Protein AF-A0AAD9KW08-F1 (afdb_monomer_lite)

InterPro domains:
  IPR000104 Antifreeze protein, type I [PR00308] (69-83)
  IPR000104 Antifreeze protein, type I [PR00308] (83-94)
  IPR000104 Antifreeze protein, type I [PR00308] (102-111)
  IPR006202 Neurotransmitter-gated ion-channel ligand-binding domain [PF02931] (1-69)
  IPR036734 Neurotransmitter-gated ion-channel ligand-binding domain superfamily [G3DSA:2.70.170.10] (1-74)
  IPR036734 Neurotransmitter-gated ion-channel ligand-binding domain superfamily [SSF63712] (1-69)

pLDDT: mean 81.14, std 12.91, range [50.47, 97.12]

Radius of gyration: 68.97 Å; chains: 1; bounding box: 105×51×196 Å

Foldseek 3Di:
DKDADPVLADDDDPDDFKDKDDQVCVVVDDDDDDDDPQFPDWDFDDDPGGQWIWIAGNRRMIDIDHDIDTDGPVVVVVVVVVVVVVVVVVVVVVVVVVVVVVVVVVVVVVVVVVVVVVVVVVVVVVVVVVVVVVVVVVVVVVVVVVVVVVVVVVVVVVVVVVVVVVVVVVVVVVVVVVVVVVVVVVVD

Organism: Ridgeia piscesae (NCBI:txid27915)

Structure (mmCIF, N/CA/C/O backbone):
data_AF-A0AAD9KW08-F1
#
_entry.id   AF-A0AAD9KW08-F1
#
loop_
_atom_site.group_PDB
_atom_site.id
_atom_site.type_symbol
_atom_site.label_atom_id
_atom_site.label_alt_id
_atom_site.label_comp_id
_atom_site.label_asym_id
_atom_site.label_entity_id
_atom_site.label_seq_id
_atom_site.pdbx_PDB_ins_code
_atom_site.Cartn_x
_atom_site.Cartn_y
_atom_site.Cartn_z
_atom_site.occupancy
_atom_site.B_iso_or_equiv
_atom_site.auth_seq_id
_atom_site.auth_comp_id
_atom_site.auth_asym_id
_atom_site.auth_atom_id
_atom_site.pdbx_PDB_model_num
ATOM 1 N N . MET A 1 1 ? -31.985 -19.262 77.620 1.00 80.12 1 MET A N 1
ATOM 2 C CA . MET A 1 1 ? -33.305 -19.918 77.462 1.00 80.12 1 MET A CA 1
ATOM 3 C C . MET A 1 1 ? -34.026 -19.953 78.794 1.00 80.12 1 MET A C 1
ATOM 5 O O . MET A 1 1 ? -33.364 -19.953 79.828 1.00 80.12 1 MET A O 1
ATOM 9 N N . LYS A 1 2 ? -35.360 -19.989 78.771 1.00 85.06 2 LYS A N 1
ATOM 10 C CA . LYS A 1 2 ? -36.203 -20.062 79.966 1.00 85.06 2 LYS A CA 1
ATOM 11 C C . LYS A 1 2 ? -37.335 -21.056 79.714 1.00 85.06 2 LYS A C 1
ATOM 13 O O . LYS A 1 2 ? -37.995 -20.937 78.688 1.00 85.06 2 LYS A O 1
ATOM 18 N N . TRP A 1 3 ? -37.552 -22.004 80.619 1.00 86.19 3 TRP A N 1
ATOM 19 C CA . TRP A 1 3 ? -38.703 -22.916 80.581 1.00 86.19 3 TRP A CA 1
ATOM 20 C C . TRP A 1 3 ? -39.300 -23.079 81.979 1.00 86.19 3 TRP A C 1
ATOM 22 O O . TRP A 1 3 ? -38.746 -22.574 82.955 1.00 86.19 3 TRP A O 1
ATOM 32 N N . ILE A 1 4 ? -40.454 -23.735 82.074 1.00 84.81 4 ILE A N 1
ATOM 33 C CA . ILE A 1 4 ? -41.130 -24.025 83.342 1.00 84.81 4 ILE A CA 1
ATOM 34 C C . ILE A 1 4 ? -41.131 -25.545 83.517 1.00 84.81 4 ILE A C 1
ATOM 36 O O . ILE A 1 4 ? -41.668 -26.248 82.665 1.00 84.81 4 ILE A O 1
ATOM 40 N N . ASP A 1 5 ? -40.522 -26.048 84.592 1.00 85.44 5 ASP A N 1
ATOM 41 C CA . ASP A 1 5 ? -40.601 -27.456 84.998 1.00 85.44 5 ASP A CA 1
ATOM 42 C C . ASP A 1 5 ? -41.320 -27.555 86.357 1.00 85.44 5 ASP A C 1
ATOM 44 O O . ASP A 1 5 ? -40.749 -27.178 87.388 1.00 85.44 5 ASP A O 1
ATOM 48 N N . PRO A 1 6 ? -42.564 -28.072 86.391 1.00 82.38 6 PRO A N 1
ATOM 49 C CA . PRO A 1 6 ? -43.323 -28.239 87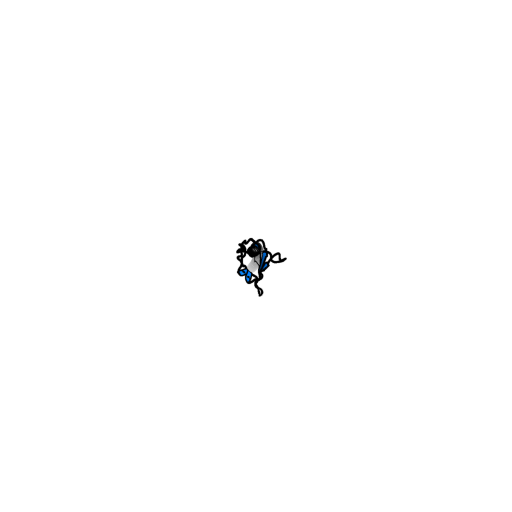.629 1.00 82.38 6 PRO A CA 1
ATOM 50 C C . PRO A 1 6 ? -42.653 -29.152 88.665 1.00 82.38 6 PRO A C 1
ATOM 52 O O . PRO A 1 6 ? -42.952 -29.043 89.848 1.00 82.38 6 PRO A O 1
ATOM 55 N N . ARG A 1 7 ? -41.737 -30.045 88.264 1.00 85.25 7 ARG A N 1
ATOM 56 C CA . ARG A 1 7 ? -41.053 -30.978 89.183 1.00 85.25 7 ARG A CA 1
ATOM 57 C C . ARG A 1 7 ? -39.955 -30.304 90.002 1.00 85.25 7 ARG A C 1
ATOM 59 O O . ARG A 1 7 ? -39.513 -30.856 91.003 1.00 85.25 7 ARG A O 1
ATOM 66 N N . LEU A 1 8 ? -39.510 -29.124 89.574 1.00 81.75 8 LEU A N 1
ATOM 67 C CA . LEU A 1 8 ? -38.438 -28.355 90.208 1.00 81.75 8 LEU A CA 1
ATOM 68 C C . LEU A 1 8 ? -38.978 -27.218 91.088 1.00 81.75 8 LEU A C 1
ATOM 70 O O . LEU A 1 8 ? -38.221 -26.341 91.502 1.00 81.75 8 LEU A O 1
ATOM 74 N N . THR A 1 9 ? -40.280 -27.213 91.387 1.00 82.69 9 THR A N 1
ATOM 75 C CA . THR A 1 9 ? -40.863 -26.281 92.356 1.00 82.69 9 THR A CA 1
ATOM 76 C C . THR A 1 9 ? -40.385 -26.624 93.761 1.00 82.69 9 THR A C 1
ATOM 78 O O . THR A 1 9 ? -40.504 -27.766 94.202 1.00 82.69 9 THR A O 1
ATOM 81 N N . PHE A 1 10 ? -39.897 -25.629 94.491 1.00 81.25 10 PHE A N 1
ATOM 82 C CA . PHE A 1 10 ? -39.466 -25.793 95.875 1.00 81.25 10 PHE A CA 1
ATOM 83 C C . PHE A 1 10 ? -40.073 -24.697 96.750 1.00 81.25 10 PHE A C 1
ATOM 85 O O . PHE A 1 10 ? -40.309 -23.569 96.309 1.00 81.25 10 PHE A O 1
ATOM 92 N N . ARG A 1 11 ? -40.337 -25.025 98.019 1.00 78.31 11 ARG A N 1
ATOM 93 C CA . ARG A 1 11 ? -40.807 -24.043 99.000 1.00 78.31 11 ARG A CA 1
ATOM 94 C C . ARG A 1 11 ? -39.657 -23.093 99.326 1.00 78.31 11 ARG A C 1
ATOM 96 O O . ARG A 1 11 ? -38.553 -23.550 99.606 1.00 78.31 11 ARG A O 1
ATOM 103 N N . ARG A 1 12 ? -39.912 -21.781 99.309 1.00 73.88 12 ARG A N 1
ATOM 104 C CA . ARG A 1 12 ? -38.903 -20.782 99.690 1.00 73.88 12 ARG A CA 1
ATOM 105 C C . ARG A 1 12 ? -38.417 -21.052 101.113 1.00 73.88 12 ARG A C 1
ATOM 107 O O . ARG A 1 12 ? -39.223 -21.089 102.041 1.00 73.88 12 ARG A O 1
ATOM 114 N N . VAL A 1 13 ? -37.108 -21.219 101.261 1.00 65.62 13 VAL A N 1
ATOM 115 C CA . VAL A 1 13 ? -36.421 -21.289 102.551 1.00 65.62 13 VAL A CA 1
ATOM 116 C C . VAL A 1 13 ? -35.560 -20.028 102.645 1.00 65.62 13 VAL A C 1
ATOM 118 O O . VAL A 1 13 ? -34.530 -19.936 101.986 1.00 65.62 13 VAL A O 1
ATOM 121 N N . GLY A 1 14 ? -36.018 -19.028 103.404 1.00 68.88 14 GLY A N 1
ATOM 122 C CA . GLY A 1 14 ? -35.325 -17.742 103.579 1.00 68.88 14 GLY A CA 1
ATOM 123 C C . GLY A 1 14 ? -35.648 -16.666 102.526 1.00 68.88 14 GLY A C 1
ATOM 124 O O . GLY A 1 14 ? -36.707 -16.696 101.900 1.00 68.88 14 GLY A O 1
ATOM 125 N N . SER A 1 15 ? -34.734 -15.697 102.361 1.00 67.25 15 SER A N 1
ATOM 126 C CA . SER A 1 15 ? -34.862 -14.512 101.481 1.00 67.25 15 SER A CA 1
ATOM 127 C C . SER A 1 15 ? -34.260 -14.708 100.075 1.00 67.25 15 SER A C 1
ATOM 129 O O . SER A 1 15 ? -33.901 -13.740 99.406 1.00 67.25 15 SER A O 1
ATOM 131 N N . THR A 1 16 ? -34.080 -15.950 99.630 1.00 67.44 16 THR A N 1
ATOM 132 C CA . THR A 1 16 ? -33.446 -16.270 98.343 1.00 67.44 16 THR A CA 1
ATOM 133 C C . THR A 1 16 ? -34.495 -16.459 97.252 1.00 67.44 16 THR A C 1
ATOM 135 O O . THR A 1 16 ? -35.332 -17.360 97.315 1.00 67.44 16 THR A O 1
ATOM 138 N N . ASP A 1 17 ? -34.424 -15.629 96.212 1.00 77.25 17 ASP A N 1
ATOM 139 C CA . ASP A 1 17 ? -35.392 -15.645 95.107 1.00 77.25 17 ASP A CA 1
ATOM 140 C C . ASP A 1 17 ? -35.150 -16.753 94.074 1.00 77.25 17 ASP A C 1
ATOM 142 O O . ASP A 1 17 ? -36.017 -17.020 93.244 1.00 77.25 17 ASP A O 1
ATOM 146 N N . HIS A 1 18 ? -33.977 -17.389 94.092 1.00 81.06 18 HIS A N 1
ATOM 147 C CA . HIS A 1 18 ? -33.601 -18.453 93.163 1.00 81.06 18 HIS A CA 1
ATOM 148 C C . HIS A 1 18 ? -32.450 -19.302 93.712 1.00 81.06 18 HIS A C 1
ATOM 150 O O . HIS A 1 18 ? -31.650 -18.842 94.527 1.00 81.06 18 HIS A O 1
ATOM 156 N N . VAL A 1 19 ? -32.338 -20.531 93.213 1.00 82.62 19 VAL A N 1
ATOM 157 C CA . VAL A 1 19 ? -31.226 -21.451 93.478 1.00 82.62 19 VAL A CA 1
ATOM 158 C C . VAL A 1 19 ? -30.376 -21.552 92.215 1.00 82.62 19 VAL A C 1
ATOM 160 O O . VAL A 1 19 ? -30.897 -21.849 91.140 1.00 82.62 19 VAL A O 1
ATOM 163 N N . SER A 1 20 ? -29.074 -21.278 92.327 1.00 81.69 20 SER A N 1
ATOM 164 C CA . SER A 1 20 ? -28.117 -21.453 91.225 1.00 81.69 20 SER A CA 1
ATOM 165 C C . SER A 1 20 ? -27.427 -22.810 91.361 1.00 81.69 20 SER A C 1
ATOM 167 O O . SER A 1 20 ? -26.888 -23.104 92.426 1.00 81.69 20 SER A O 1
ATOM 169 N N . LEU A 1 21 ? -27.436 -23.631 90.307 1.00 79.50 21 LEU A N 1
ATOM 170 C CA . LEU A 1 21 ? -26.759 -24.934 90.308 1.00 79.50 21 LEU A CA 1
ATOM 171 C C . LEU A 1 21 ? -25.335 -24.828 89.769 1.00 79.50 21 LEU A C 1
ATOM 173 O O . LEU A 1 21 ? -25.057 -24.062 88.846 1.00 79.50 21 LEU A O 1
ATOM 177 N N . SER A 1 22 ? -24.443 -25.635 90.344 1.00 78.88 22 SER A N 1
ATOM 178 C CA . SER A 1 22 ? -23.077 -25.810 89.850 1.00 78.88 22 SER A CA 1
ATOM 179 C C . SER A 1 22 ? -23.056 -26.719 88.622 1.00 78.88 22 SER A C 1
ATOM 181 O O . SER A 1 22 ? -23.917 -27.581 88.469 1.00 78.88 22 SER A O 1
ATOM 183 N N . ALA A 1 23 ? -22.044 -26.573 87.763 1.00 73.50 23 ALA A N 1
ATOM 184 C CA . ALA A 1 23 ? -21.948 -27.256 86.468 1.00 73.50 23 ALA A CA 1
ATOM 185 C C . ALA A 1 23 ? -22.190 -28.781 86.496 1.00 73.50 23 ALA A C 1
ATOM 187 O O . ALA A 1 23 ? -22.769 -29.313 85.555 1.00 73.50 23 ALA A O 1
ATOM 188 N N . LYS A 1 24 ? -21.805 -29.467 87.583 1.00 74.25 24 LYS A N 1
ATOM 189 C CA . LYS A 1 24 ? -21.999 -30.918 87.768 1.00 74.25 24 LYS A CA 1
ATOM 190 C C . LYS A 1 24 ? -23.456 -31.312 88.029 1.00 74.25 24 LYS A C 1
ATOM 192 O O . LYS A 1 24 ? -23.887 -32.384 87.622 1.00 74.25 24 LYS A O 1
ATOM 197 N N . ASP A 1 25 ? -24.223 -30.445 88.683 1.00 77.06 25 ASP A N 1
ATOM 198 C CA . ASP A 1 25 ? -25.626 -30.712 89.007 1.00 77.06 25 ASP A CA 1
ATOM 199 C C . ASP A 1 25 ? -26.562 -30.305 87.861 1.00 77.06 25 ASP A C 1
ATOM 201 O O . ASP A 1 25 ? -27.671 -30.823 87.750 1.00 77.06 25 ASP A O 1
ATOM 205 N N . ILE A 1 26 ? -26.096 -29.428 86.960 1.00 80.75 26 ILE A N 1
ATOM 206 C CA . ILE A 1 26 ? -26.814 -29.041 85.734 1.00 80.75 26 ILE A CA 1
ATOM 207 C C . ILE A 1 26 ? -27.051 -30.256 84.826 1.00 80.75 26 ILE A C 1
ATOM 209 O O . ILE A 1 26 ? -28.084 -30.325 84.167 1.00 80.75 26 ILE A O 1
ATOM 213 N N . GLU A 1 27 ? -26.141 -31.234 84.810 1.00 77.62 27 GLU A N 1
ATOM 214 C CA . GLU A 1 27 ? -26.279 -32.459 84.004 1.00 77.62 27 GLU A CA 1
ATOM 215 C C . GLU A 1 27 ? -27.431 -33.363 84.464 1.00 77.62 27 GLU A C 1
ATOM 217 O O . GLU A 1 27 ? -27.954 -34.141 83.669 1.00 77.62 27 GLU A O 1
ATOM 222 N N . ARG A 1 28 ? -27.864 -33.243 85.726 1.00 78.19 28 ARG A N 1
ATOM 223 C CA . ARG A 1 28 ? -28.979 -34.023 86.293 1.00 78.19 28 ARG A CA 1
ATOM 224 C C . ARG A 1 28 ? -30.348 -33.417 85.989 1.00 78.19 28 ARG A C 1
ATOM 226 O O . ARG A 1 28 ? -31.367 -34.053 86.245 1.00 78.19 28 ARG A O 1
ATOM 233 N N . VAL A 1 29 ? -30.379 -32.193 85.465 1.00 80.62 29 VAL A N 1
ATOM 234 C CA . VAL A 1 29 ? -31.608 -31.479 85.119 1.00 80.62 29 VAL A CA 1
ATOM 235 C C . VAL A 1 29 ? -31.872 -31.629 83.624 1.00 80.62 29 VAL A C 1
ATOM 237 O O . VAL A 1 29 ? -30.991 -31.409 82.793 1.00 80.62 29 VAL A O 1
ATOM 240 N N . TRP A 1 30 ? -33.105 -31.988 83.270 1.00 82.88 30 TRP A N 1
ATOM 241 C CA . TRP A 1 30 ? -33.527 -32.041 81.873 1.00 82.88 30 TRP A CA 1
ATOM 242 C C . TRP A 1 30 ? -33.442 -30.645 81.233 1.00 82.88 30 TRP A C 1
ATOM 244 O O . TRP A 1 30 ? -33.933 -29.671 81.806 1.00 82.88 30 TRP A O 1
ATOM 254 N N . LYS A 1 31 ? -32.834 -30.550 80.044 1.00 79.62 31 LYS A N 1
ATOM 255 C CA . LYS A 1 31 ? -32.714 -29.316 79.253 1.00 79.62 31 LYS A CA 1
ATOM 256 C C . LYS A 1 31 ? -33.209 -29.557 77.821 1.00 79.62 31 LYS A C 1
ATOM 258 O O . LYS A 1 31 ? -33.006 -30.657 77.312 1.00 79.62 31 LYS A O 1
ATOM 263 N N . PRO A 1 32 ? -33.827 -28.562 77.167 1.00 76.19 32 PRO A N 1
ATOM 264 C CA . PRO A 1 32 ? -34.195 -28.674 75.761 1.00 76.19 32 PRO A CA 1
ATOM 265 C C . PRO A 1 32 ? -32.949 -28.615 74.863 1.00 76.19 32 PRO A C 1
ATOM 267 O O . PRO A 1 32 ? -32.077 -27.767 75.067 1.00 76.19 32 PRO A O 1
ATOM 270 N N . ASP A 1 33 ? -32.887 -29.484 73.855 1.00 72.81 33 ASP A N 1
ATOM 271 C CA . ASP A 1 33 ? -31.822 -29.474 72.852 1.00 72.81 33 ASP A CA 1
ATOM 272 C C . ASP A 1 33 ? -32.047 -28.325 71.856 1.00 72.81 33 ASP A C 1
ATOM 274 O O . ASP A 1 33 ? -33.087 -28.247 71.200 1.00 72.81 33 ASP A O 1
ATOM 278 N N . LEU A 1 34 ? -31.075 -27.413 71.744 1.00 67.94 34 LEU A N 1
ATOM 279 C CA . LEU A 1 34 ? -31.085 -26.336 70.752 1.00 67.94 34 LEU A CA 1
ATOM 280 C C . LEU A 1 34 ? -30.061 -26.634 69.659 1.00 67.94 34 LEU A C 1
ATOM 282 O O . LEU A 1 34 ? -28.877 -26.787 69.951 1.00 67.94 34 LEU A O 1
ATOM 286 N N . PHE A 1 35 ? -30.511 -26.620 68.405 1.00 70.31 35 PHE A N 1
ATOM 287 C CA . PHE A 1 35 ? -29.646 -26.691 67.232 1.00 70.31 35 PHE A CA 1
ATOM 288 C C . PHE A 1 35 ? -29.830 -25.452 66.346 1.00 70.31 35 PHE A C 1
ATOM 290 O O . PHE A 1 35 ? -30.940 -24.933 66.214 1.00 70.31 35 PHE A O 1
ATOM 297 N N . PHE A 1 36 ? -28.743 -24.977 65.733 1.00 70.56 36 PHE A N 1
ATOM 298 C CA . PHE A 1 36 ? -28.763 -23.878 64.768 1.00 70.56 36 PHE A CA 1
ATOM 299 C C . PHE A 1 36 ? -28.669 -24.447 63.342 1.00 70.56 36 PHE A C 1
ATOM 301 O O . PHE A 1 36 ? -27.609 -24.943 62.966 1.00 70.56 36 PHE A O 1
ATOM 308 N N . PRO A 1 37 ? -29.731 -24.365 62.515 1.00 66.06 37 PRO A N 1
ATOM 309 C CA . PRO A 1 37 ? -29.753 -24.993 61.186 1.00 66.06 37 PRO A CA 1
ATOM 310 C C . PRO A 1 37 ? -28.679 -24.473 60.216 1.00 66.06 37 PRO A C 1
ATOM 312 O O . PRO A 1 37 ? -28.304 -25.165 59.277 1.00 66.06 37 PRO A O 1
ATOM 315 N N . ASN A 1 38 ? -28.195 -23.247 60.436 1.00 60.59 38 ASN A N 1
ATOM 316 C CA . ASN A 1 38 ? -27.319 -22.522 59.508 1.00 60.59 38 ASN A CA 1
ATOM 317 C C . ASN A 1 38 ? -25.839 -22.539 59.917 1.00 60.59 38 ASN A C 1
ATOM 319 O O . ASN A 1 38 ? -25.027 -21.780 59.377 1.00 60.59 38 ASN A O 1
ATOM 323 N N . GLU A 1 39 ? -25.487 -23.348 60.908 1.00 60.22 39 GLU A N 1
ATOM 324 C CA . GLU A 1 39 ? -24.149 -23.370 61.468 1.00 60.22 39 GLU A CA 1
ATOM 325 C C . GLU A 1 39 ? -23.291 -24.475 60.840 1.00 60.22 39 GLU A C 1
ATOM 327 O O . GLU A 1 39 ? -23.665 -25.643 60.842 1.00 60.22 39 GLU A O 1
ATOM 332 N N . LYS A 1 40 ? -22.122 -24.107 60.291 1.00 58.75 40 LYS A N 1
ATOM 333 C CA . LYS A 1 40 ? -21.223 -25.061 59.611 1.00 58.75 40 LYS A CA 1
ATOM 334 C C . LYS A 1 40 ? -20.366 -25.875 60.584 1.00 58.75 40 LYS A C 1
ATOM 336 O O . LYS A 1 40 ? -20.009 -27.010 60.287 1.00 58.75 40 LYS A O 1
ATOM 341 N N . SER A 1 41 ? -19.995 -25.295 61.719 1.00 55.12 41 SER A N 1
ATOM 342 C CA . SER A 1 41 ? -19.264 -25.994 62.774 1.00 55.12 41 SER A CA 1
ATOM 343 C C . SER A 1 41 ? -19.571 -25.350 64.098 1.00 55.12 41 SER A C 1
ATOM 345 O O . SER A 1 41 ? -19.513 -24.118 64.177 1.00 55.12 41 SER A O 1
ATOM 347 N N . ALA A 1 42 ? -19.800 -26.191 65.103 1.00 57.34 42 ALA A N 1
ATOM 348 C CA . ALA A 1 42 ? -20.238 -25.732 66.387 1.00 57.34 42 ALA A CA 1
ATOM 349 C C . ALA A 1 42 ? -19.338 -26.127 67.564 1.00 57.34 42 ALA A C 1
ATOM 351 O O . ALA A 1 42 ? -19.107 -27.316 67.757 1.00 57.34 42 ALA A O 1
ATOM 352 N N . ASN A 1 43 ? -18.836 -25.165 68.356 1.00 64.12 43 ASN A N 1
ATOM 353 C CA . ASN A 1 43 ? -17.909 -25.437 69.465 1.00 64.12 43 ASN A CA 1
ATOM 354 C C . ASN A 1 43 ? -18.348 -24.814 70.801 1.00 64.12 43 ASN A C 1
ATOM 356 O O . ASN A 1 43 ? -18.540 -23.600 70.929 1.00 64.12 43 ASN A O 1
ATOM 360 N N . PHE A 1 44 ? -18.432 -25.655 71.836 1.00 62.62 44 PHE A N 1
ATOM 361 C CA . PHE A 1 44 ? -18.617 -25.221 73.222 1.00 62.62 44 PHE A CA 1
ATOM 362 C C . PHE A 1 44 ? -17.282 -24.791 73.838 1.00 62.62 44 PHE A C 1
ATOM 364 O O . PHE A 1 44 ? -16.257 -25.446 73.654 1.00 62.62 44 PHE A O 1
ATOM 371 N N . HIS A 1 45 ? -17.288 -23.707 74.616 1.00 66.25 45 HIS A N 1
ATOM 372 C CA . HIS A 1 45 ? -16.078 -23.239 75.296 1.00 66.25 45 HIS A CA 1
ATOM 373 C C . HIS A 1 45 ? -15.874 -24.026 76.592 1.00 66.25 45 HIS A C 1
ATOM 375 O O . HIS A 1 45 ? -16.615 -23.832 77.557 1.00 66.25 45 HIS A O 1
ATOM 381 N N . HIS A 1 46 ? -14.848 -24.876 76.630 1.00 55.75 46 HIS A N 1
ATOM 382 C CA . HIS A 1 46 ? -14.362 -25.521 77.849 1.00 55.75 46 HIS A CA 1
ATOM 383 C C . HIS A 1 46 ? -13.036 -24.879 78.266 1.00 55.75 46 HIS A C 1
ATOM 385 O O . HIS A 1 46 ? -11.993 -25.171 77.690 1.00 55.75 46 HIS A O 1
ATOM 391 N N . VAL A 1 47 ? -13.061 -24.009 79.277 1.00 50.47 47 VAL A N 1
ATOM 392 C CA . VAL A 1 47 ? -11.843 -23.547 79.961 1.00 50.47 47 VAL A CA 1
ATOM 393 C C . VAL A 1 47 ? -11.973 -24.002 81.406 1.00 50.47 47 VAL A C 1
ATOM 395 O O . VAL A 1 47 ? -12.712 -23.395 82.170 1.00 50.47 47 VAL A O 1
ATOM 398 N N . THR A 1 48 ? -11.342 -25.142 81.708 1.00 61.22 48 THR A N 1
ATOM 399 C CA . THR A 1 48 ? -11.279 -25.865 83.001 1.00 61.22 48 THR A CA 1
ATOM 400 C C . THR A 1 48 ? -12.607 -26.293 83.668 1.00 61.22 48 THR A C 1
ATOM 402 O O . THR A 1 48 ? -12.616 -27.322 84.337 1.00 61.22 48 THR A O 1
ATOM 405 N N . VAL A 1 49 ? -13.743 -25.624 83.427 1.00 61.62 49 VAL A N 1
ATOM 406 C CA . VAL A 1 49 ? -15.125 -26.007 83.806 1.00 61.62 49 VAL A CA 1
ATOM 407 C C . VAL A 1 49 ? -16.081 -25.551 82.680 1.00 61.62 49 VAL A C 1
ATOM 409 O O . VAL A 1 49 ? -15.867 -24.472 82.125 1.00 61.62 49 VAL A O 1
ATOM 412 N N . PRO A 1 50 ? -17.124 -26.317 82.289 1.00 66.38 50 PRO A N 1
ATOM 413 C CA . PRO A 1 50 ? -18.082 -25.857 81.277 1.00 66.38 50 PRO A CA 1
ATOM 414 C C . PRO A 1 50 ? -18.820 -24.591 81.743 1.00 66.38 50 PRO A C 1
ATOM 416 O O . PRO A 1 50 ? -19.383 -24.558 82.839 1.00 66.38 50 PRO A O 1
ATOM 419 N N . ASN A 1 51 ? -18.839 -23.550 80.902 1.00 70.06 51 ASN A N 1
ATOM 420 C CA . ASN A 1 51 ? -19.430 -22.245 81.224 1.00 70.06 51 ASN A CA 1
ATOM 421 C C . ASN A 1 51 ? -20.960 -22.245 81.050 1.00 70.06 51 ASN A C 1
ATOM 423 O O . ASN A 1 51 ? -21.508 -21.611 80.143 1.00 70.06 51 ASN A O 1
ATOM 427 N N . ASN A 1 52 ? -21.633 -22.997 81.919 1.00 77.88 52 ASN A N 1
ATOM 428 C CA . ASN A 1 52 ? -23.079 -23.167 81.941 1.00 77.88 52 ASN A CA 1
ATOM 429 C C . ASN A 1 52 ? -23.643 -22.625 83.257 1.00 77.88 52 ASN A C 1
ATOM 431 O O . ASN A 1 52 ? -23.233 -23.050 84.334 1.00 77.88 52 ASN A O 1
ATOM 435 N N . LEU A 1 53 ? -24.613 -21.718 83.168 1.00 81.31 53 LEU A N 1
ATOM 436 C CA . LEU A 1 53 ? -25.335 -21.170 84.314 1.00 81.31 53 LEU A CA 1
ATOM 437 C C . LEU A 1 53 ? -26.785 -21.661 84.283 1.00 81.31 53 LEU A C 1
ATOM 439 O O . LEU A 1 53 ? -27.488 -21.436 83.294 1.00 81.31 53 LEU A O 1
ATOM 443 N N . LEU A 1 54 ? -27.239 -22.276 85.378 1.00 84.38 54 LEU A N 1
ATOM 444 C CA . LEU A 1 54 ? -28.628 -22.695 85.574 1.00 84.38 54 LEU A CA 1
ATOM 445 C C . LEU A 1 54 ? -29.188 -22.085 86.864 1.00 84.38 54 LEU A C 1
ATOM 447 O O . LEU A 1 54 ? -28.597 -22.243 87.933 1.00 84.38 54 LEU A O 1
ATOM 451 N N . ARG A 1 55 ? -30.333 -21.405 86.771 1.00 86.62 55 ARG A N 1
ATOM 452 C CA . ARG A 1 55 ? -31.058 -20.830 87.915 1.00 86.62 55 ARG A CA 1
ATOM 453 C C . ARG A 1 55 ? -32.485 -21.358 87.963 1.00 86.62 55 ARG A C 1
ATOM 455 O O . ARG A 1 55 ? -33.189 -21.272 86.960 1.00 86.62 55 ARG A O 1
ATOM 462 N N . ILE A 1 56 ? -32.912 -21.853 89.120 1.00 85.81 56 ILE A N 1
ATOM 463 C CA . ILE A 1 56 ? -34.272 -22.346 89.369 1.00 85.81 56 ILE A CA 1
ATOM 464 C C . ILE A 1 56 ? -34.978 -21.392 90.330 1.00 85.81 56 ILE A C 1
ATOM 466 O O . ILE A 1 56 ? -34.466 -21.086 91.407 1.00 85.81 56 ILE A O 1
ATOM 470 N N . TYR A 1 57 ? -36.160 -20.931 89.945 1.00 87.50 57 TYR A N 1
ATOM 471 C CA . TYR A 1 57 ? -37.021 -20.080 90.759 1.00 87.50 57 TYR A CA 1
ATOM 472 C C . TYR A 1 57 ? -38.091 -20.918 91.488 1.00 87.50 57 TYR A C 1
ATOM 474 O O . TYR A 1 57 ? -38.497 -21.965 90.979 1.00 87.50 57 TYR A O 1
ATOM 482 N N . PRO A 1 58 ? -38.623 -20.451 92.635 1.00 82.44 58 PRO A N 1
ATOM 483 C CA . PRO A 1 58 ? -39.610 -21.187 93.439 1.00 82.44 58 PRO A CA 1
ATOM 484 C C . PRO A 1 58 ? -40.897 -21.568 92.692 1.00 82.44 58 PRO A C 1
ATOM 486 O O . PRO A 1 58 ? -41.574 -22.524 93.052 1.00 82.44 58 PRO A O 1
ATOM 489 N N . ASN A 1 59 ? -41.232 -20.827 91.636 1.00 80.44 59 ASN A N 1
ATOM 490 C CA . ASN A 1 59 ? -42.387 -21.071 90.772 1.00 80.44 59 ASN A CA 1
ATOM 491 C C . ASN A 1 59 ? -42.135 -22.149 89.693 1.00 80.44 59 ASN A C 1
ATOM 493 O O . ASN A 1 59 ? -42.940 -22.275 88.774 1.00 80.44 59 ASN A O 1
ATOM 497 N N . GLY A 1 60 ? -41.010 -22.874 89.752 1.00 81.50 60 GLY A N 1
ATOM 498 C CA . GLY A 1 60 ? -40.636 -23.904 88.773 1.00 81.50 60 GLY A CA 1
ATOM 499 C C . GLY A 1 60 ? -40.047 -23.344 87.477 1.00 81.50 60 GLY A C 1
ATOM 500 O O . GLY A 1 60 ? -39.802 -24.081 86.527 1.00 81.50 60 GLY A O 1
ATOM 501 N N . THR A 1 61 ? -39.807 -22.034 87.404 1.00 86.75 61 THR A N 1
ATOM 502 C CA . THR A 1 61 ? -39.135 -21.424 86.256 1.00 86.75 61 THR A CA 1
ATOM 503 C C . THR A 1 61 ? -37.644 -21.734 86.294 1.00 86.75 61 THR A C 1
ATOM 505 O O . THR A 1 61 ? -36.979 -21.471 87.293 1.00 86.75 61 THR A O 1
ATOM 508 N N . VAL A 1 62 ? -37.098 -22.203 85.177 1.00 86.62 62 VAL A N 1
ATOM 509 C CA . VAL A 1 62 ? -35.679 -22.511 85.016 1.00 86.62 62 VAL A CA 1
ATOM 510 C C . VAL A 1 62 ? -35.069 -21.617 83.943 1.00 86.62 62 VAL A C 1
ATOM 512 O O . VAL A 1 62 ? -35.607 -21.485 82.843 1.00 86.62 62 VAL A O 1
ATOM 515 N N . LEU A 1 63 ? -33.940 -20.986 84.261 1.00 85.50 63 LEU A N 1
ATOM 516 C CA . LEU A 1 63 ? -33.152 -20.158 83.354 1.00 85.50 63 LEU A CA 1
ATOM 517 C C . LEU A 1 63 ? -31.816 -20.842 83.082 1.00 85.50 63 LEU A C 1
ATOM 519 O O . LEU A 1 63 ? -31.043 -21.062 84.010 1.00 85.50 63 LEU A O 1
ATOM 523 N N . TYR A 1 64 ? -31.534 -21.116 81.809 1.00 85.25 64 TYR A N 1
ATOM 524 C CA . TYR A 1 64 ? -30.278 -21.703 81.340 1.00 85.25 64 TYR A CA 1
ATOM 525 C C . TYR A 1 64 ? -29.552 -20.755 80.387 1.00 85.25 64 TYR A C 1
ATOM 527 O O . TYR A 1 64 ? -30.151 -20.241 79.434 1.00 85.25 64 TYR A O 1
ATOM 535 N N . SER A 1 65 ? -28.262 -20.537 80.629 1.00 83.62 65 SER A N 1
ATOM 536 C CA . SER A 1 65 ? -27.383 -19.706 79.806 1.00 83.62 65 SER A CA 1
ATOM 537 C C . SER A 1 65 ? -26.055 -20.421 79.576 1.00 83.62 65 SER A C 1
ATOM 539 O O . SER A 1 65 ? -25.424 -20.872 80.529 1.00 83.62 65 SER A O 1
ATOM 541 N N . THR A 1 66 ? -25.618 -20.492 78.321 1.00 81.25 66 THR A N 1
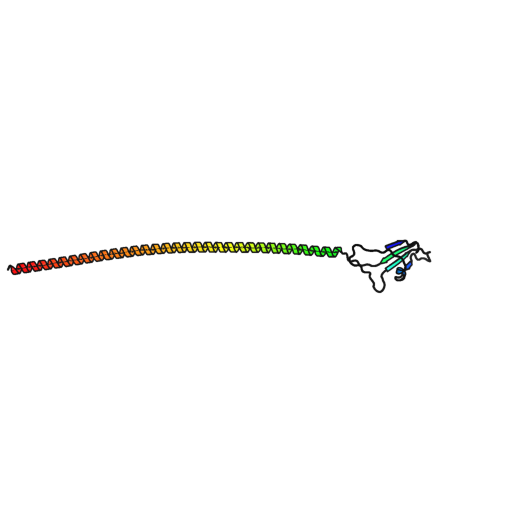ATOM 542 C CA . THR A 1 66 ? -24.315 -21.040 77.927 1.00 81.25 66 THR A CA 1
ATOM 543 C C . THR A 1 66 ? -23.662 -20.130 76.892 1.00 81.25 66 THR A C 1
ATOM 545 O O . THR A 1 66 ? -24.359 -19.429 76.151 1.00 81.25 66 THR A O 1
ATOM 548 N N . ARG A 1 67 ? -22.326 -20.103 76.863 1.00 76.81 67 ARG A N 1
ATOM 549 C CA . ARG A 1 67 ? -21.559 -19.333 75.879 1.00 76.81 67 ARG A CA 1
ATOM 550 C C . ARG A 1 67 ? -21.195 -20.209 74.691 1.00 76.81 67 ARG A C 1
ATOM 552 O O . ARG A 1 67 ? -20.561 -21.252 74.837 1.00 76.81 67 ARG A O 1
ATOM 559 N N . TYR A 1 68 ? -21.509 -19.702 73.510 1.00 72.94 68 TYR A N 1
ATOM 560 C CA . TYR A 1 68 ? -21.409 -20.441 72.271 1.00 72.94 68 TYR A CA 1
ATOM 561 C C . TYR A 1 68 ? -20.777 -19.573 71.161 1.00 72.94 68 TYR A C 1
ATOM 563 O O . TYR A 1 68 ? -20.998 -18.361 71.158 1.00 72.94 68 TYR A O 1
ATOM 571 N N . VAL A 1 69 ? -19.949 -20.144 70.273 1.00 70.56 69 VAL A N 1
ATOM 572 C CA . VAL A 1 69 ? -19.344 -19.430 69.122 1.00 70.56 69 VAL A CA 1
ATOM 573 C C . VAL A 1 69 ? -19.698 -20.165 67.841 1.00 70.56 69 VAL A C 1
ATOM 575 O O . VAL A 1 69 ? -19.313 -21.318 67.673 1.00 70.56 69 VAL A O 1
ATOM 578 N N . ALA A 1 70 ? -20.385 -19.447 66.949 1.00 67.44 70 ALA A N 1
ATOM 579 C CA . ALA A 1 70 ? -20.811 -19.940 65.651 1.00 67.44 70 ALA A CA 1
ATOM 580 C C . ALA A 1 70 ? -20.072 -19.276 64.495 1.00 67.44 70 ALA A C 1
ATOM 582 O O . ALA A 1 70 ? -19.911 -18.054 64.481 1.00 67.44 70 ALA A O 1
ATOM 583 N N . ALA A 1 71 ? -19.698 -20.069 63.489 1.00 64.56 71 ALA A N 1
ATOM 584 C CA . ALA A 1 71 ? -19.215 -19.571 62.204 1.00 64.56 71 ALA A CA 1
ATOM 585 C C . ALA A 1 71 ? -20.342 -19.645 61.147 1.00 64.56 71 ALA A C 1
ATOM 587 O O . ALA A 1 71 ? -20.787 -20.750 60.813 1.00 64.56 71 ALA A O 1
ATOM 588 N N . PRO A 1 72 ? -20.823 -18.507 60.599 1.00 61.00 72 PRO A N 1
ATOM 589 C CA . PRO A 1 72 ? -21.906 -18.513 59.619 1.00 61.00 72 PRO A CA 1
ATOM 590 C C . PRO A 1 72 ? -21.425 -18.996 58.242 1.00 61.00 72 PRO A C 1
ATOM 592 O O . PRO A 1 72 ? -20.476 -18.455 57.673 1.00 61.00 72 PRO A O 1
ATOM 595 N N . ALA A 1 73 ? -22.125 -19.977 57.662 1.00 61.97 73 ALA A N 1
ATOM 596 C CA . ALA A 1 73 ? -21.796 -20.551 56.352 1.00 61.97 73 ALA A CA 1
ATOM 597 C C . ALA A 1 73 ? -21.878 -19.537 55.186 1.00 61.97 73 ALA A C 1
ATOM 599 O O . ALA A 1 73 ? -21.138 -19.656 54.210 1.00 61.97 73 ALA A O 1
ATOM 600 N N . ALA A 1 74 ? -22.734 -18.513 55.294 1.00 58.44 74 ALA A N 1
ATOM 601 C CA . ALA A 1 74 ? -22.993 -17.542 54.225 1.00 58.44 74 ALA A CA 1
ATOM 602 C C . ALA A 1 74 ? -21.839 -16.548 53.976 1.00 58.44 74 ALA A C 1
ATOM 604 O O . ALA A 1 74 ? -21.632 -16.114 52.844 1.00 58.44 74 ALA A O 1
ATOM 605 N N . ALA A 1 75 ? -21.045 -16.217 55.001 1.00 58.41 75 ALA A N 1
ATOM 606 C CA . ALA A 1 75 ? -19.956 -15.245 54.870 1.00 58.41 75 ALA A CA 1
ATOM 607 C C . ALA A 1 75 ? -18.786 -15.768 54.009 1.00 58.41 75 ALA A C 1
ATOM 609 O O . ALA A 1 75 ? -18.137 -14.995 53.309 1.00 58.41 75 ALA A O 1
ATOM 610 N N . ALA A 1 76 ? -18.551 -17.084 53.998 1.00 57.47 76 ALA A N 1
ATOM 611 C CA . ALA A 1 76 ? -17.491 -17.699 53.194 1.00 57.47 76 ALA A CA 1
ATOM 612 C C . ALA A 1 76 ? -17.841 -17.789 51.692 1.00 57.47 76 ALA A C 1
ATOM 614 O O . ALA A 1 76 ? -16.950 -17.729 50.843 1.00 57.47 76 ALA A O 1
ATOM 615 N N . ALA A 1 77 ? -19.130 -17.905 51.352 1.00 56.00 77 ALA A N 1
ATOM 616 C CA . ALA A 1 77 ? -19.593 -18.008 49.966 1.00 56.00 77 ALA A CA 1
ATOM 617 C C . ALA A 1 77 ? -19.594 -16.652 49.232 1.00 56.00 77 ALA A C 1
ATOM 619 O O . ALA A 1 77 ? -19.307 -16.585 48.040 1.00 56.00 77 ALA A O 1
ATOM 620 N N . ALA A 1 78 ? -19.858 -15.549 49.939 1.00 56.25 78 ALA A N 1
ATOM 621 C CA . ALA A 1 78 ? -19.867 -14.214 49.334 1.00 56.25 78 ALA A CA 1
ATOM 622 C C . ALA A 1 78 ? -18.463 -13.739 48.904 1.00 56.25 78 ALA A C 1
ATOM 624 O O . ALA A 1 78 ? -18.315 -13.089 47.870 1.00 56.25 78 ALA A O 1
ATOM 625 N N . ALA A 1 79 ? -17.418 -14.106 49.653 1.00 54.22 79 ALA A N 1
ATOM 626 C CA . ALA A 1 79 ? -16.041 -13.710 49.348 1.00 54.22 79 ALA A CA 1
ATOM 627 C C . ALA A 1 79 ? -15.479 -14.383 48.079 1.00 54.22 79 ALA A C 1
ATOM 629 O O . ALA A 1 79 ? -14.662 -13.798 47.371 1.00 54.22 79 ALA A O 1
ATOM 630 N N . THR A 1 80 ? -15.934 -15.596 47.758 1.00 58.12 80 THR A N 1
ATOM 631 C CA . THR A 1 80 ? -15.465 -16.356 46.587 1.00 58.12 80 THR A CA 1
ATOM 632 C C . THR A 1 80 ? -16.120 -15.901 45.277 1.00 58.12 80 THR A C 1
ATOM 634 O O . THR A 1 80 ? -15.478 -15.951 44.229 1.00 58.12 80 THR A O 1
ATOM 637 N N . ALA A 1 81 ? -17.345 -15.366 45.320 1.00 52.78 81 ALA A N 1
ATOM 638 C CA . ALA A 1 81 ? -18.038 -14.851 44.135 1.00 52.78 81 ALA A CA 1
ATOM 639 C C . ALA A 1 81 ? -17.441 -13.533 43.595 1.00 52.78 81 ALA A C 1
ATOM 641 O O . ALA A 1 81 ? -17.358 -13.340 42.382 1.00 52.78 81 ALA A O 1
ATOM 642 N N . ALA A 1 82 ? -16.968 -12.644 44.475 1.00 54.44 82 ALA A N 1
ATOM 643 C CA . ALA A 1 82 ? -16.383 -11.361 44.072 1.00 54.44 82 ALA A CA 1
ATOM 644 C C . ALA A 1 82 ? -15.036 -11.518 43.334 1.00 54.44 82 ALA A C 1
ATOM 646 O O . ALA A 1 82 ? -14.746 -10.771 42.400 1.00 54.44 82 ALA A O 1
ATOM 647 N N . ALA A 1 83 ? -14.234 -12.522 43.702 1.00 56.12 83 ALA A N 1
ATOM 648 C CA . ALA A 1 83 ? -12.948 -12.795 43.059 1.00 56.12 83 ALA A CA 1
ATOM 649 C C . ALA A 1 83 ? -13.099 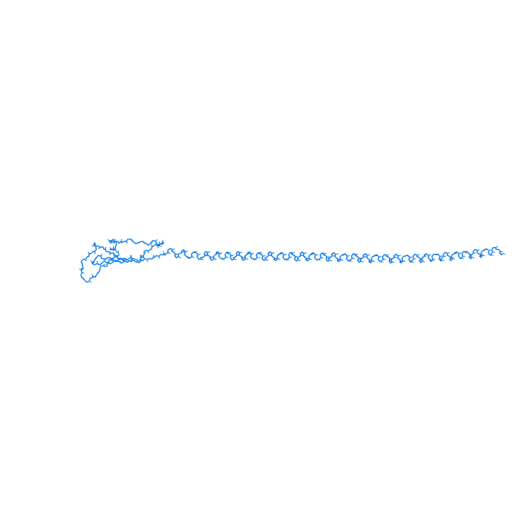-13.339 41.623 1.00 56.12 83 ALA A C 1
ATOM 651 O O . ALA A 1 83 ? -12.296 -13.015 40.747 1.00 56.12 83 ALA A O 1
ATOM 652 N N . ALA A 1 84 ? -14.151 -14.119 41.353 1.00 56.53 84 ALA A N 1
ATOM 653 C CA . ALA A 1 84 ? -14.396 -14.705 40.034 1.00 56.53 84 ALA A CA 1
ATOM 654 C C . ALA A 1 84 ? -14.806 -13.657 38.980 1.00 56.53 84 ALA A C 1
ATOM 656 O O . ALA A 1 84 ? -14.376 -13.735 37.828 1.00 56.53 84 ALA A O 1
ATOM 657 N N . ALA A 1 85 ? -15.583 -12.643 39.374 1.00 59.53 85 ALA A N 1
ATOM 658 C CA . ALA A 1 85 ? -16.010 -11.575 38.468 1.00 59.53 85 ALA A CA 1
ATOM 659 C C . ALA A 1 85 ? -14.835 -10.692 38.006 1.00 59.53 85 ALA A C 1
ATOM 661 O O . ALA A 1 85 ? -14.737 -10.356 36.827 1.00 59.53 85 ALA A O 1
ATOM 662 N N . ALA A 1 86 ? -13.900 -10.370 38.907 1.00 61.12 86 ALA A N 1
ATOM 663 C CA . ALA A 1 86 ? -12.713 -9.584 38.569 1.00 61.12 86 ALA A CA 1
ATOM 664 C C . ALA A 1 86 ? -11.772 -10.327 37.600 1.00 61.12 86 ALA A C 1
ATOM 666 O O . ALA A 1 86 ? -11.237 -9.724 36.669 1.00 61.12 86 ALA A O 1
ATOM 667 N N . ALA A 1 87 ? -11.618 -11.645 37.770 1.00 67.06 87 ALA A N 1
ATOM 668 C CA . ALA A 1 87 ? -10.810 -12.471 36.875 1.00 67.06 87 ALA A CA 1
ATOM 669 C C . ALA A 1 87 ? -11.402 -12.545 35.455 1.00 67.06 87 ALA A C 1
ATOM 671 O O . ALA A 1 87 ? -10.668 -12.427 34.476 1.00 67.06 87 ALA A O 1
ATOM 672 N N . ALA A 1 88 ? -12.727 -12.667 35.326 1.00 66.25 88 ALA A N 1
ATOM 673 C CA . ALA A 1 88 ? -13.396 -12.691 34.024 1.00 66.25 88 ALA A CA 1
ATOM 674 C C . ALA A 1 88 ? -13.241 -11.364 33.257 1.00 66.25 88 ALA A C 1
ATOM 676 O O . ALA A 1 88 ? -12.975 -11.375 32.054 1.00 66.25 88 ALA A O 1
ATOM 677 N N . VAL A 1 89 ? -13.339 -10.223 33.950 1.00 71.56 89 VAL A N 1
ATOM 678 C CA . VAL A 1 89 ? -13.117 -8.895 33.348 1.00 71.56 89 VAL A CA 1
ATOM 679 C C . VAL A 1 89 ? -11.663 -8.727 32.902 1.00 71.56 89 VAL A C 1
ATOM 681 O O . VAL A 1 89 ? -11.423 -8.259 31.792 1.00 71.56 89 VAL A O 1
ATOM 684 N N . ALA A 1 90 ? -10.690 -9.161 33.708 1.0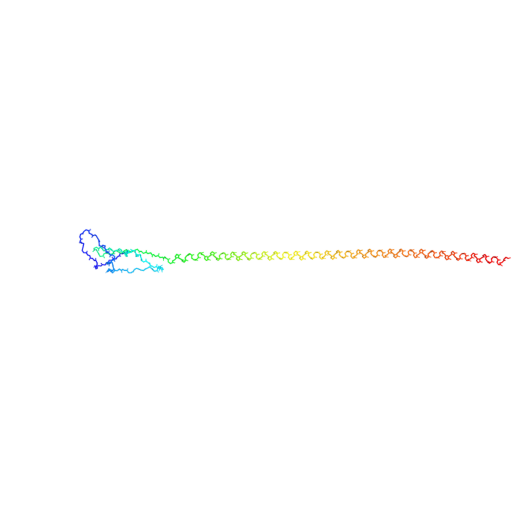0 72.00 90 ALA A N 1
ATOM 685 C CA . ALA A 1 90 ? -9.276 -9.096 33.336 1.00 72.00 90 ALA A CA 1
ATOM 686 C C . ALA A 1 90 ? -8.957 -9.945 32.092 1.00 72.00 90 ALA A C 1
ATOM 688 O O . ALA A 1 90 ? -8.247 -9.482 31.199 1.00 72.00 90 ALA A O 1
ATOM 689 N N . VAL A 1 91 ? -9.524 -11.154 31.993 1.00 76.81 91 VAL A N 1
ATOM 690 C CA . VAL A 1 91 ? -9.374 -12.020 30.811 1.00 76.81 91 VAL A CA 1
ATOM 691 C C . VAL A 1 91 ? -10.027 -11.386 29.581 1.00 76.81 91 VAL A C 1
ATOM 693 O O . VAL A 1 91 ? -9.403 -11.341 28.525 1.00 76.81 91 VAL A O 1
ATOM 696 N N . ALA A 1 92 ? -11.238 -10.838 29.705 1.00 74.25 92 ALA A N 1
ATOM 697 C CA . ALA A 1 92 ? -11.918 -10.168 28.595 1.00 74.25 92 ALA A CA 1
ATOM 698 C C . ALA A 1 92 ? -11.144 -8.937 28.089 1.00 74.25 92 ALA A C 1
ATOM 700 O O . ALA A 1 92 ? -10.990 -8.761 26.880 1.00 74.25 92 ALA A O 1
ATOM 701 N N . VAL A 1 93 ? -10.601 -8.121 28.999 1.00 80.94 93 VAL A N 1
ATOM 702 C CA . VAL A 1 93 ? -9.757 -6.966 28.653 1.00 80.94 93 VAL A CA 1
ATOM 703 C C . VAL A 1 93 ? -8.458 -7.419 27.985 1.00 80.94 93 VAL A C 1
ATOM 705 O O . VAL A 1 93 ? -8.092 -6.871 26.949 1.00 80.94 93 VAL A O 1
ATOM 708 N N . ALA A 1 94 ? -7.784 -8.445 28.512 1.00 79.94 94 ALA A N 1
ATOM 709 C CA . ALA A 1 94 ? -6.559 -8.978 27.915 1.00 79.94 94 ALA A CA 1
ATOM 710 C C . ALA A 1 94 ? -6.793 -9.531 26.499 1.00 79.94 94 ALA A C 1
ATOM 712 O O . ALA A 1 94 ? -6.004 -9.255 25.596 1.00 79.94 94 ALA A O 1
ATOM 713 N N . VAL A 1 95 ? -7.899 -10.254 26.281 1.00 82.75 95 VAL A N 1
ATOM 714 C CA . VAL A 1 95 ? -8.290 -10.760 24.956 1.00 82.75 95 VAL A CA 1
ATOM 715 C C . VAL A 1 95 ? -8.595 -9.605 24.000 1.00 82.75 95 VAL A C 1
ATOM 717 O O . VAL A 1 95 ? -8.078 -9.595 22.887 1.00 82.75 95 VAL A O 1
ATOM 720 N N . ALA A 1 96 ? -9.365 -8.599 24.424 1.00 81.88 96 ALA A N 1
ATOM 721 C CA . ALA A 1 96 ? -9.680 -7.439 23.589 1.00 81.88 96 ALA A CA 1
ATOM 722 C C . ALA A 1 96 ? -8.422 -6.642 23.193 1.00 81.88 96 ALA A C 1
ATOM 724 O O . ALA A 1 96 ? -8.268 -6.269 22.029 1.00 81.88 96 ALA A O 1
ATOM 725 N N . VAL A 1 97 ? -7.495 -6.433 24.135 1.00 84.12 97 VAL A N 1
ATOM 726 C CA . VAL A 1 97 ? -6.207 -5.772 23.872 1.00 84.12 97 VAL A CA 1
ATOM 727 C C . VAL A 1 97 ? -5.357 -6.599 22.905 1.00 84.12 97 VAL A C 1
ATOM 729 O O . VAL A 1 97 ? -4.837 -6.046 21.939 1.00 84.12 97 VAL A O 1
ATOM 732 N N . ALA A 1 98 ? -5.252 -7.917 23.098 1.00 78.69 98 ALA A N 1
ATOM 733 C CA . ALA A 1 98 ? -4.492 -8.791 22.203 1.00 78.69 98 ALA A CA 1
ATOM 734 C C . ALA A 1 98 ? -5.050 -8.788 20.768 1.00 78.69 98 ALA A C 1
ATOM 736 O O . ALA A 1 98 ? -4.283 -8.690 19.810 1.00 78.69 98 ALA A O 1
ATOM 737 N N . VAL A 1 99 ? -6.378 -8.832 20.615 1.00 78.44 99 VAL A N 1
ATOM 738 C CA . VAL A 1 99 ? -7.053 -8.756 19.308 1.00 78.44 99 VAL A CA 1
ATOM 739 C C . VAL A 1 99 ? -6.792 -7.407 18.631 1.00 78.44 99 VAL A C 1
ATOM 741 O O . VAL A 1 99 ? -6.456 -7.375 17.447 1.00 78.44 99 VAL A O 1
ATOM 744 N N . ALA A 1 100 ? -6.881 -6.297 19.368 1.00 77.00 100 ALA A N 1
ATOM 745 C CA . ALA A 1 100 ? -6.619 -4.962 18.828 1.00 77.00 100 ALA A CA 1
ATOM 746 C C . ALA A 1 100 ? -5.155 -4.784 18.386 1.00 77.00 100 ALA A C 1
ATOM 748 O O . ALA A 1 100 ? -4.894 -4.252 17.305 1.00 77.00 100 ALA A O 1
ATOM 749 N N . VAL A 1 101 ? -4.198 -5.277 19.181 1.00 73.31 101 VAL A N 1
ATOM 750 C CA . VAL A 1 101 ? -2.763 -5.234 18.851 1.00 73.31 101 VAL A CA 1
ATOM 751 C C . VAL A 1 101 ? -2.454 -6.090 17.618 1.00 73.31 101 VAL A C 1
ATOM 753 O O . VAL A 1 101 ? -1.725 -5.644 16.731 1.00 73.31 101 VAL A O 1
ATOM 756 N N . ALA A 1 102 ? -3.045 -7.284 17.508 1.00 72.56 102 ALA A N 1
ATOM 757 C CA . ALA A 1 102 ? -2.875 -8.150 16.341 1.00 72.56 102 ALA A CA 1
ATOM 758 C C . ALA A 1 102 ? -3.453 -7.524 15.058 1.00 72.56 102 ALA A C 1
ATOM 760 O O . ALA A 1 102 ? -2.816 -7.568 14.004 1.00 72.56 102 ALA A O 1
ATOM 761 N N . ALA A 1 103 ? -4.626 -6.889 15.148 1.00 72.94 103 ALA A N 1
ATOM 762 C CA . ALA A 1 103 ? -5.242 -6.192 14.020 1.00 72.94 103 ALA A CA 1
ATOM 763 C C . ALA A 1 103 ? -4.400 -4.993 13.544 1.00 72.94 103 ALA A C 1
ATOM 765 O O . ALA A 1 103 ? -4.219 -4.801 12.340 1.00 72.94 103 ALA A O 1
ATOM 766 N N . ALA A 1 104 ? -3.827 -4.220 14.473 1.00 72.12 104 ALA A N 1
ATOM 767 C CA . ALA A 1 104 ? -2.942 -3.103 14.143 1.00 72.12 104 ALA A CA 1
ATOM 768 C C . ALA A 1 104 ? -1.648 -3.569 13.447 1.00 72.12 104 ALA A C 1
ATOM 770 O O . ALA A 1 104 ? -1.214 -2.956 12.469 1.00 72.12 104 ALA A O 1
ATOM 771 N N . ALA A 1 105 ? -1.062 -4.682 13.900 1.00 70.12 105 ALA A N 1
ATOM 772 C CA . ALA A 1 105 ? 0.129 -5.263 13.280 1.00 70.12 105 ALA A CA 1
ATOM 773 C C . ALA A 1 105 ? -0.133 -5.739 11.839 1.00 70.12 105 ALA A C 1
ATOM 775 O O . ALA A 1 105 ? 0.690 -5.511 10.950 1.00 70.12 105 ALA A O 1
ATOM 776 N N . ALA A 1 106 ? -1.300 -6.341 11.582 1.00 73.19 106 ALA A N 1
ATOM 777 C CA . ALA A 1 106 ? -1.694 -6.765 10.239 1.00 73.19 106 ALA A CA 1
ATOM 778 C C . ALA A 1 106 ? -1.852 -5.576 9.273 1.00 73.19 106 ALA A C 1
ATOM 780 O O . ALA A 1 106 ? -1.366 -5.633 8.143 1.00 73.19 106 ALA A O 1
ATOM 781 N N . ALA A 1 107 ? -2.464 -4.475 9.720 1.00 73.44 107 ALA A N 1
ATOM 782 C CA . ALA A 1 107 ? -2.622 -3.272 8.900 1.00 73.44 107 ALA A CA 1
ATOM 783 C C . ALA A 1 107 ? -1.269 -2.639 8.521 1.00 73.44 107 ALA A C 1
ATOM 785 O O . ALA A 1 107 ? -1.074 -2.232 7.374 1.00 73.44 107 ALA A O 1
ATOM 786 N N . ALA A 1 108 ? -0.312 -2.614 9.455 1.00 75.62 108 ALA A N 1
ATOM 787 C CA . ALA A 1 108 ? 1.034 -2.106 9.196 1.00 75.62 108 ALA A CA 1
ATOM 788 C C . ALA A 1 108 ? 1.788 -2.957 8.158 1.00 75.62 108 ALA A C 1
ATOM 790 O O . ALA A 1 108 ? 2.412 -2.408 7.249 1.00 75.62 108 ALA A O 1
ATOM 791 N N . ALA A 1 109 ? 1.687 -4.288 8.239 1.00 76.94 109 ALA A N 1
ATOM 792 C CA . ALA A 1 109 ? 2.330 -5.189 7.283 1.00 76.94 109 ALA A CA 1
ATOM 793 C C . ALA A 1 109 ? 1.791 -5.007 5.852 1.00 76.94 109 ALA A C 1
ATOM 795 O O . ALA A 1 109 ? 2.572 -4.956 4.900 1.00 76.94 109 ALA A O 1
ATOM 796 N N . VAL A 1 110 ? 0.470 -4.845 5.698 1.00 81.44 110 VAL A N 1
ATOM 797 C CA . VAL A 1 110 ? -0.160 -4.590 4.391 1.00 81.44 110 VAL A CA 1
ATOM 798 C C . VAL A 1 110 ? 0.291 -3.247 3.815 1.00 81.44 110 VAL A C 1
ATOM 800 O O . VAL A 1 110 ? 0.651 -3.183 2.641 1.00 81.44 110 VAL A O 1
ATOM 803 N N . ALA A 1 111 ? 0.339 -2.186 4.626 1.00 81.56 111 ALA A N 1
ATOM 804 C CA . ALA A 1 111 ? 0.793 -0.870 4.173 1.00 81.56 111 ALA A CA 1
ATOM 805 C C . ALA A 1 111 ? 2.249 -0.894 3.676 1.00 81.56 111 ALA A C 1
ATOM 807 O O . ALA A 1 111 ? 2.546 -0.347 2.613 1.00 81.56 111 ALA A O 1
ATOM 808 N N . VAL A 1 112 ? 3.145 -1.577 4.400 1.00 87.31 112 VAL A N 1
ATOM 809 C CA . VAL A 1 112 ? 4.550 -1.743 3.989 1.00 87.31 112 VA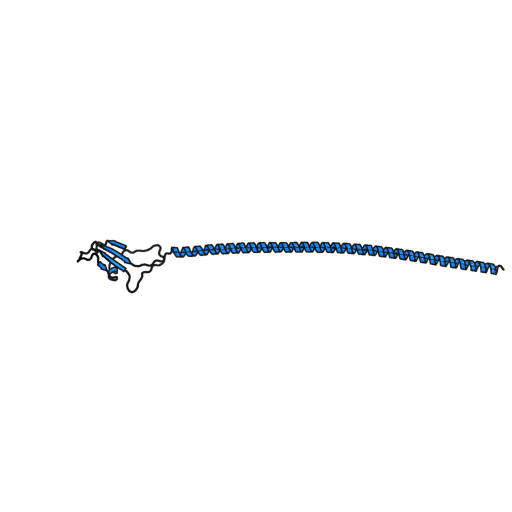L A CA 1
ATOM 810 C C . VAL A 1 112 ? 4.649 -2.553 2.696 1.00 87.31 112 VAL A C 1
ATOM 812 O O . VAL A 1 112 ? 5.352 -2.136 1.778 1.00 87.31 112 VAL A O 1
ATOM 815 N N . ALA A 1 113 ? 3.921 -3.667 2.576 1.00 87.25 113 ALA A N 1
ATOM 816 C CA . ALA A 1 113 ? 3.930 -4.489 1.365 1.00 87.25 113 ALA A CA 1
ATOM 817 C C . ALA A 1 113 ? 3.449 -3.711 0.128 1.00 87.25 113 ALA A C 1
ATOM 819 O O . ALA A 1 113 ? 4.083 -3.777 -0.926 1.00 87.25 113 ALA A O 1
ATOM 820 N N . VAL A 1 114 ? 2.373 -2.928 0.263 1.00 92.12 114 VAL A N 1
ATOM 821 C CA . VAL A 1 114 ? 1.857 -2.071 -0.816 1.00 92.12 114 VAL A CA 1
ATOM 822 C C . VAL A 1 114 ? 2.870 -0.986 -1.182 1.00 92.12 114 VAL A C 1
ATOM 824 O O . VAL A 1 114 ? 3.153 -0.804 -2.364 1.00 92.12 114 VAL A O 1
ATOM 827 N N . ALA A 1 115 ? 3.465 -0.302 -0.201 1.00 92.50 115 ALA A N 1
ATOM 828 C CA . ALA A 1 115 ? 4.471 0.728 -0.459 1.00 92.50 115 ALA A CA 1
ATOM 829 C C . ALA A 1 115 ? 5.698 0.167 -1.196 1.00 92.50 115 ALA A C 1
ATOM 831 O O . ALA A 1 115 ? 6.161 0.769 -2.165 1.00 92.50 115 ALA A O 1
ATOM 832 N N . VAL A 1 116 ? 6.187 -1.010 -0.787 1.00 94.69 116 VAL A N 1
ATOM 833 C CA . VAL A 1 116 ? 7.299 -1.700 -1.457 1.00 94.69 116 VAL A CA 1
ATOM 834 C C . VAL A 1 116 ? 6.914 -2.094 -2.883 1.00 94.69 116 VAL A C 1
ATOM 836 O O . VAL A 1 116 ? 7.672 -1.813 -3.807 1.00 94.69 116 VAL A O 1
ATOM 839 N N . ALA A 1 117 ? 5.734 -2.682 -3.095 1.00 93.81 117 ALA A N 1
ATOM 840 C CA . ALA A 1 117 ? 5.274 -3.068 -4.429 1.00 93.81 117 ALA A CA 1
ATOM 841 C C . ALA A 1 117 ? 5.154 -1.861 -5.374 1.00 93.81 117 ALA A C 1
ATOM 843 O O . ALA A 1 117 ? 5.617 -1.921 -6.514 1.00 93.81 117 ALA A O 1
ATOM 844 N N . VAL A 1 118 ? 4.596 -0.746 -4.890 1.00 96.38 118 VAL A N 1
ATOM 845 C CA . VAL A 1 118 ? 4.494 0.507 -5.652 1.00 96.38 118 VAL A CA 1
ATOM 846 C C . VAL A 1 118 ? 5.881 1.063 -5.969 1.00 96.38 118 VAL A C 1
ATOM 848 O O . VAL A 1 118 ? 6.147 1.395 -7.121 1.00 96.38 118 VAL A O 1
ATOM 851 N N . ALA A 1 119 ? 6.789 1.120 -4.991 1.00 95.50 119 ALA A N 1
ATOM 852 C CA . ALA A 1 119 ? 8.151 1.608 -5.204 1.00 95.50 119 ALA A CA 1
ATOM 853 C C . ALA A 1 119 ? 8.910 0.767 -6.242 1.00 95.50 119 ALA A C 1
ATOM 855 O O . ALA A 1 119 ? 9.552 1.324 -7.132 1.00 95.50 119 ALA A O 1
ATOM 856 N N . VAL A 1 120 ? 8.791 -0.563 -6.173 1.00 97.06 120 VAL A N 1
ATOM 857 C CA . VAL A 1 120 ? 9.396 -1.480 -7.150 1.00 97.06 120 VAL A CA 1
ATOM 858 C C . VAL A 1 120 ? 8.798 -1.263 -8.539 1.00 97.06 120 VAL A C 1
ATOM 860 O O . VAL A 1 120 ? 9.549 -1.128 -9.501 1.00 97.06 120 VAL A O 1
ATOM 863 N N . ALA A 1 121 ? 7.472 -1.168 -8.663 1.00 95.75 121 ALA A N 1
ATOM 864 C CA . ALA A 1 121 ? 6.816 -0.931 -9.949 1.00 95.75 121 ALA A CA 1
ATOM 865 C C . ALA A 1 121 ? 7.256 0.399 -10.584 1.00 95.75 121 ALA A C 1
ATOM 867 O O . ALA A 1 121 ? 7.581 0.439 -11.771 1.00 95.75 121 ALA A O 1
ATOM 868 N N . VAL A 1 122 ? 7.329 1.470 -9.787 1.00 97.12 122 VAL A N 1
ATOM 869 C CA . VAL A 1 122 ? 7.811 2.784 -10.238 1.00 97.12 122 VAL A CA 1
ATOM 870 C C . VAL A 1 122 ? 9.276 2.707 -10.665 1.00 97.12 122 VAL A C 1
ATOM 872 O O . VAL A 1 122 ? 9.614 3.181 -11.747 1.00 97.12 122 VAL A O 1
ATOM 875 N N . ALA A 1 123 ? 10.143 2.076 -9.869 1.00 95.81 123 ALA A N 1
ATOM 876 C CA . ALA A 1 123 ? 11.559 1.929 -10.202 1.00 95.81 123 ALA A CA 1
ATOM 877 C C . ALA A 1 123 ? 11.764 1.150 -11.511 1.00 95.81 123 ALA A C 1
ATOM 879 O O . ALA A 1 123 ? 12.551 1.571 -12.358 1.00 95.81 123 ALA A O 1
ATOM 880 N N . VAL A 1 124 ? 11.021 0.056 -11.710 1.00 97.06 124 VAL A N 1
ATOM 881 C CA . VAL A 1 124 ? 11.056 -0.730 -12.951 1.00 97.06 124 VAL A CA 1
ATOM 882 C C . VAL A 1 124 ? 10.581 0.109 -14.137 1.00 97.06 124 VAL A C 1
ATOM 884 O O . VAL A 1 124 ? 11.261 0.142 -15.159 1.00 97.06 124 VAL A O 1
ATOM 887 N N . ALA A 1 125 ? 9.466 0.831 -14.007 1.00 95.81 125 ALA A N 1
ATOM 888 C CA . ALA A 1 125 ? 8.954 1.687 -15.077 1.00 95.81 125 ALA A CA 1
ATOM 889 C C . ALA A 1 125 ? 9.959 2.784 -15.472 1.00 95.81 125 ALA A C 1
ATOM 891 O O . ALA A 1 125 ? 10.207 2.998 -16.660 1.00 95.81 125 ALA A O 1
ATOM 892 N N . VAL A 1 126 ? 10.584 3.435 -14.486 1.00 96.56 126 VAL A N 1
ATOM 893 C CA . VAL A 1 126 ? 11.628 4.444 -14.717 1.00 96.56 126 VAL A CA 1
ATOM 894 C C . VAL A 1 126 ? 12.843 3.821 -15.403 1.00 96.56 126 VAL A C 1
ATOM 896 O O . VAL A 1 126 ? 13.320 4.368 -16.395 1.00 96.56 126 VAL A O 1
ATOM 899 N N . ALA A 1 127 ? 13.321 2.666 -14.934 1.00 94.69 127 ALA A N 1
ATOM 900 C CA . ALA A 1 127 ? 14.463 1.982 -15.539 1.00 94.69 127 ALA A CA 1
ATOM 901 C C . ALA A 1 127 ? 14.196 1.601 -17.004 1.00 94.69 127 ALA A C 1
ATOM 903 O O . ALA A 1 127 ? 15.048 1.825 -17.862 1.00 94.69 127 ALA A O 1
ATOM 904 N N . VAL A 1 128 ? 12.998 1.090 -17.308 1.00 95.31 128 VAL A N 1
ATOM 905 C CA . VAL A 1 128 ? 12.582 0.761 -18.680 1.00 95.31 128 VAL A CA 1
ATOM 906 C C . VAL A 1 128 ? 12.534 2.014 -19.555 1.00 95.31 128 VAL A C 1
ATOM 908 O O . VAL A 1 128 ? 13.056 1.994 -20.669 1.00 95.31 128 VAL A O 1
ATOM 911 N N . ALA A 1 129 ? 11.967 3.116 -19.058 1.00 93.31 129 ALA A N 1
ATOM 912 C CA . ALA A 1 129 ? 11.911 4.373 -19.800 1.00 93.31 129 ALA A CA 1
ATOM 913 C C . ALA A 1 129 ? 13.313 4.928 -20.103 1.00 93.31 129 ALA A C 1
ATOM 915 O O . ALA A 1 129 ? 13.582 5.326 -21.235 1.00 93.31 129 ALA A O 1
ATOM 916 N N . VAL A 1 130 ? 14.222 4.906 -19.122 1.00 93.56 130 VAL A N 1
ATOM 917 C CA . VAL A 1 130 ? 15.618 5.347 -19.291 1.00 93.56 130 VAL A CA 1
ATOM 918 C C . VAL A 1 130 ? 16.373 4.448 -20.273 1.00 93.56 130 VAL A C 1
ATOM 920 O O . VAL A 1 130 ? 17.104 4.947 -21.126 1.00 93.56 130 VAL A O 1
ATOM 923 N N . ALA A 1 131 ? 16.182 3.129 -20.201 1.00 90.75 131 ALA A N 1
ATOM 924 C CA . ALA A 1 131 ? 16.791 2.204 -21.152 1.00 90.75 131 ALA A CA 1
ATOM 925 C C . ALA A 1 131 ? 16.294 2.468 -22.581 1.00 90.75 131 ALA A C 1
ATOM 927 O O . ALA A 1 131 ? 17.092 2.520 -23.516 1.00 90.75 131 ALA A O 1
ATOM 928 N N . PHE A 1 132 ? 14.989 2.697 -22.752 1.00 87.56 132 PHE A N 1
ATOM 929 C CA . PHE A 1 132 ? 14.401 2.983 -24.058 1.00 87.56 132 PHE A CA 1
ATOM 930 C C . PHE A 1 132 ? 14.936 4.288 -24.663 1.00 87.56 132 PHE A C 1
ATOM 932 O O . PHE A 1 132 ? 15.337 4.309 -25.829 1.00 87.56 132 PHE A O 1
ATOM 939 N N . THR A 1 133 ? 15.004 5.368 -23.877 1.00 84.44 133 THR A N 1
ATOM 940 C CA . THR A 1 133 ? 15.540 6.653 -24.355 1.00 84.44 133 THR A CA 1
ATOM 941 C C . THR A 1 133 ? 17.028 6.568 -24.689 1.00 84.44 133 THR A C 1
ATOM 943 O O . THR A 1 133 ? 17.451 7.119 -25.706 1.00 84.44 133 THR A O 1
ATOM 946 N N . ALA A 1 134 ? 17.815 5.827 -23.903 1.00 85.31 134 ALA A N 1
ATOM 947 C CA . ALA A 1 134 ? 19.235 5.608 -24.171 1.00 85.31 134 ALA A CA 1
ATOM 948 C C . ALA A 1 134 ? 19.471 4.833 -25.479 1.00 85.31 134 ALA A C 1
ATOM 950 O O . ALA A 1 134 ? 20.298 5.243 -26.294 1.00 85.31 134 ALA A O 1
ATOM 951 N N . VAL A 1 135 ? 18.721 3.750 -25.719 1.00 85.06 135 VAL A N 1
ATOM 952 C CA . VAL A 1 135 ? 18.831 2.957 -26.959 1.00 85.06 135 VAL A CA 1
ATOM 953 C C . VAL A 1 135 ? 18.485 3.806 -28.181 1.00 85.06 135 VAL A C 1
ATOM 955 O O . VAL A 1 135 ? 19.223 3.789 -29.168 1.00 85.06 135 VAL A O 1
ATOM 958 N N . PHE A 1 136 ? 17.407 4.591 -28.109 1.00 78.31 136 PHE A N 1
ATOM 959 C CA . PHE A 1 136 ? 17.004 5.465 -29.210 1.00 78.31 136 PHE A CA 1
ATOM 960 C C . PHE A 1 136 ? 18.057 6.543 -29.507 1.00 78.31 136 PHE A C 1
ATOM 962 O O . PHE A 1 136 ? 18.381 6.789 -30.669 1.00 78.31 136 PHE A O 1
ATOM 969 N N . ALA A 1 137 ? 18.647 7.142 -28.468 1.00 85.19 137 ALA A N 1
ATOM 970 C CA . ALA A 1 137 ? 19.702 8.140 -28.622 1.00 85.19 137 ALA A CA 1
ATOM 971 C C . ALA A 1 137 ? 20.959 7.560 -29.295 1.00 85.19 137 ALA A C 1
ATOM 973 O O . ALA A 1 137 ? 21.478 8.154 -30.240 1.00 85.19 137 ALA A O 1
ATOM 974 N N . VAL A 1 138 ? 21.423 6.382 -28.861 1.00 83.31 138 VAL A N 1
ATOM 975 C CA . VAL A 1 138 ? 22.604 5.722 -29.450 1.00 83.31 138 VAL A CA 1
ATOM 976 C C . VAL A 1 138 ? 22.345 5.322 -30.903 1.00 83.31 138 VAL A C 1
ATOM 978 O O . VAL A 1 138 ? 23.214 5.523 -31.750 1.00 83.31 138 VAL A O 1
ATOM 981 N N . ALA A 1 139 ? 21.149 4.818 -31.219 1.00 87.38 139 ALA A N 1
ATOM 982 C CA . ALA A 1 139 ? 20.774 4.473 -32.589 1.00 87.38 139 ALA A CA 1
ATOM 983 C C . ALA A 1 139 ? 20.750 5.703 -33.511 1.00 87.38 139 ALA A C 1
ATOM 985 O O . ALA A 1 139 ? 21.289 5.652 -34.618 1.00 87.38 139 ALA A O 1
ATOM 986 N N . ALA A 1 140 ? 20.188 6.823 -33.047 1.00 87.56 140 ALA A N 1
ATOM 987 C CA . ALA A 1 140 ? 20.142 8.066 -33.813 1.00 87.56 140 ALA A CA 1
ATOM 988 C C . ALA A 1 140 ? 21.547 8.637 -34.067 1.00 87.56 140 ALA A C 1
ATOM 990 O O . ALA A 1 140 ? 21.885 8.964 -35.205 1.00 87.56 140 ALA A O 1
ATOM 991 N N . VAL A 1 141 ? 22.393 8.702 -33.032 1.00 87.12 141 VAL A N 1
ATOM 992 C CA . VAL A 1 141 ? 23.782 9.167 -33.173 1.00 87.12 141 VAL A CA 1
ATOM 993 C C . VAL A 1 141 ? 24.574 8.232 -34.088 1.00 87.12 141 VAL A C 1
ATOM 995 O O . VAL A 1 141 ? 25.269 8.708 -34.981 1.00 87.12 141 VAL A O 1
ATOM 998 N N . GLY A 1 142 ? 24.426 6.914 -33.934 1.00 87.06 142 GLY A N 1
ATOM 999 C CA . GLY A 1 142 ? 25.070 5.928 -34.801 1.00 87.06 142 GLY A CA 1
ATOM 1000 C C . GLY A 1 142 ? 24.678 6.094 -36.269 1.00 87.06 142 GLY A C 1
ATOM 1001 O O . GLY A 1 142 ? 25.551 6.141 -37.133 1.00 87.06 142 GLY A O 1
ATOM 1002 N N . MET A 1 143 ? 23.384 6.266 -36.558 1.00 89.12 143 MET A N 1
ATOM 1003 C CA . MET A 1 143 ? 22.892 6.494 -37.920 1.00 89.12 143 MET A CA 1
ATOM 1004 C C . MET A 1 143 ? 23.453 7.788 -38.530 1.00 89.12 143 MET A C 1
ATOM 1006 O O . MET A 1 143 ? 23.869 7.783 -39.688 1.00 89.12 143 MET A O 1
ATOM 1010 N N . LEU A 1 144 ? 23.522 8.876 -37.756 1.00 91.44 144 LEU A N 1
ATOM 1011 C CA . LEU A 1 144 ? 24.107 10.144 -38.207 1.00 91.44 144 LEU A CA 1
ATOM 1012 C C . LEU A 1 144 ? 25.610 10.027 -38.480 1.00 91.44 144 LEU A C 1
ATOM 1014 O O . LEU A 1 144 ? 26.087 10.546 -39.488 1.00 91.44 144 LEU A O 1
ATOM 1018 N N . VAL A 1 145 ? 26.353 9.324 -37.620 1.00 91.12 145 VAL A N 1
ATOM 1019 C CA . VAL A 1 145 ? 27.791 9.085 -37.815 1.00 91.12 145 VAL A CA 1
ATOM 1020 C C . VAL A 1 145 ? 28.031 8.253 -39.072 1.00 91.12 145 VAL A C 1
ATOM 1022 O O . VAL A 1 145 ? 28.878 8.620 -39.883 1.00 91.12 145 VAL A O 1
ATOM 1025 N N . VAL A 1 146 ? 27.263 7.179 -39.286 1.00 92.00 146 VAL A N 1
ATOM 1026 C CA . VAL A 1 146 ? 27.363 6.360 -40.505 1.00 92.00 146 VAL A CA 1
ATOM 1027 C C . VAL A 1 146 ? 27.063 7.197 -41.748 1.00 92.00 146 VAL A C 1
ATOM 1029 O O . VAL A 1 146 ? 27.833 7.150 -42.704 1.00 92.00 146 VAL A O 1
ATOM 1032 N N . LEU A 1 147 ? 26.002 8.011 -41.729 1.00 93.69 147 LEU A N 1
ATOM 1033 C CA . LEU A 1 147 ? 25.661 8.899 -42.843 1.00 93.69 147 LEU A CA 1
ATOM 1034 C C . LEU A 1 147 ? 26.790 9.899 -43.141 1.00 93.69 147 LEU A C 1
ATOM 1036 O O . LEU A 1 147 ? 27.160 10.076 -44.300 1.00 93.69 147 LEU A O 1
ATOM 1040 N N . LEU A 1 148 ? 27.366 10.519 -42.108 1.00 95.19 148 LEU A N 1
ATOM 1041 C CA . LEU A 1 148 ? 28.475 11.466 -42.246 1.00 95.19 148 LEU A CA 1
ATOM 1042 C C . LEU A 1 148 ? 29.717 10.789 -42.835 1.00 95.19 148 LEU A C 1
ATOM 1044 O O . LEU A 1 148 ? 30.324 11.332 -43.757 1.00 95.19 148 LEU A O 1
ATOM 1048 N N . VAL A 1 149 ? 30.070 9.594 -42.353 1.00 95.06 149 VAL A N 1
ATOM 1049 C CA . VAL A 1 149 ? 31.200 8.815 -42.883 1.00 95.06 149 VAL A CA 1
ATOM 1050 C C . VAL A 1 149 ? 30.965 8.450 -44.347 1.00 95.06 149 VAL A C 1
ATOM 1052 O O . VAL A 1 149 ? 31.864 8.638 -45.163 1.00 95.06 149 VAL A O 1
ATOM 1055 N N . VAL A 1 150 ? 29.764 7.990 -44.712 1.00 95.56 150 VAL A N 1
ATOM 1056 C CA . VAL A 1 150 ? 29.417 7.669 -46.107 1.00 95.56 150 VAL A CA 1
ATOM 1057 C C . VAL A 1 150 ? 29.530 8.903 -47.004 1.00 95.56 150 VAL A C 1
ATOM 1059 O O . VAL A 1 150 ? 30.129 8.814 -48.076 1.00 95.56 150 VAL A O 1
ATOM 1062 N N . LEU A 1 151 ? 29.021 10.059 -46.567 1.00 95.88 151 LEU A N 1
ATOM 1063 C CA . LEU A 1 151 ? 29.138 11.315 -47.314 1.00 95.88 151 LEU A CA 1
ATOM 1064 C C . LEU A 1 151 ? 30.600 11.735 -47.502 1.00 95.88 151 LEU A C 1
ATOM 1066 O O . LEU A 1 151 ? 30.996 12.078 -48.615 1.00 95.88 151 LEU A O 1
ATOM 1070 N N . LEU A 1 152 ? 31.418 11.657 -46.448 1.00 96.69 152 LEU A N 1
ATOM 1071 C CA . LEU A 1 152 ? 32.847 11.975 -46.514 1.00 96.69 152 LEU A CA 1
ATOM 1072 C C . LEU A 1 152 ? 33.567 11.042 -47.496 1.00 96.69 152 LEU A C 1
ATOM 1074 O O . LEU A 1 152 ? 34.290 11.512 -48.374 1.00 96.69 152 LEU A O 1
ATOM 1078 N N . VAL A 1 153 ? 33.328 9.730 -47.403 1.00 96.62 153 VAL A N 1
ATOM 1079 C CA . VAL A 1 153 ? 33.910 8.742 -48.323 1.00 96.62 153 VAL A CA 1
ATOM 1080 C C . VAL A 1 153 ? 33.488 9.028 -49.762 1.00 96.62 153 VAL A C 1
ATOM 1082 O O . VAL A 1 153 ? 34.338 9.032 -50.646 1.00 96.62 153 VAL A O 1
ATOM 1085 N N . MET A 1 154 ? 32.213 9.330 -50.013 1.00 95.62 154 MET A N 1
ATOM 1086 C CA . MET A 1 154 ? 31.723 9.659 -51.353 1.00 95.62 154 MET A CA 1
ATOM 1087 C C . MET A 1 154 ? 32.375 10.934 -51.911 1.00 95.62 154 MET A C 1
ATOM 1089 O O . MET A 1 154 ? 32.768 10.952 -53.078 1.00 95.62 154 MET A O 1
ATOM 1093 N N . MET A 1 155 ? 32.568 11.970 -51.085 1.00 96.50 155 MET A N 1
ATOM 1094 C CA . MET A 1 155 ? 33.308 13.179 -51.474 1.00 96.50 155 MET A CA 1
ATOM 1095 C C . MET A 1 155 ? 34.779 12.879 -51.786 1.00 96.50 155 MET A C 1
ATOM 1097 O O . MET A 1 155 ? 35.304 13.370 -52.785 1.00 96.50 155 MET A O 1
ATOM 1101 N N . LEU A 1 156 ? 35.443 12.053 -50.971 1.00 97.00 156 LEU A N 1
ATOM 1102 C CA . LEU A 1 156 ? 36.836 11.653 -51.189 1.00 97.00 156 LEU A CA 1
ATOM 1103 C C . LEU A 1 156 ? 36.979 10.840 -52.478 1.00 97.00 156 LEU A C 1
ATOM 1105 O O . LEU A 1 156 ? 37.869 11.119 -53.278 1.00 97.00 156 LEU A O 1
ATOM 1109 N N . VAL A 1 157 ? 36.082 9.879 -52.714 1.00 96.62 157 VAL A N 1
ATOM 1110 C CA . VAL A 1 157 ? 36.046 9.088 -53.951 1.00 96.62 157 VAL A CA 1
ATOM 1111 C C . VAL A 1 157 ? 35.828 9.998 -55.156 1.00 96.62 157 VAL A C 1
ATOM 1113 O O . VAL A 1 157 ? 36.570 9.889 -56.127 1.00 96.62 157 VAL A O 1
ATOM 1116 N N . MET A 1 158 ? 34.878 10.936 -55.092 1.00 95.44 158 MET A N 1
ATOM 1117 C CA . MET A 1 158 ? 34.663 11.910 -56.165 1.00 95.44 158 MET A CA 1
ATOM 1118 C C . MET A 1 158 ? 35.923 12.751 -56.421 1.00 95.44 158 MET A C 1
ATOM 1120 O O . MET A 1 158 ? 36.314 12.918 -57.573 1.00 95.44 158 MET A O 1
ATOM 1124 N N . MET A 1 159 ? 36.606 13.220 -55.372 1.00 96.50 159 MET A N 1
ATOM 1125 C CA . MET A 1 159 ? 37.861 13.967 -55.502 1.00 96.50 159 MET A CA 1
ATOM 1126 C C . MET A 1 159 ? 38.979 13.124 -56.136 1.00 96.50 159 MET A C 1
ATOM 1128 O O . MET A 1 159 ? 39.694 13.613 -57.009 1.00 96.50 159 MET A O 1
ATOM 1132 N N . LEU A 1 160 ? 39.111 11.851 -55.749 1.00 96.69 160 LEU A N 1
ATOM 1133 C CA . LEU A 1 160 ? 40.094 10.927 -56.320 1.00 96.69 160 LEU A CA 1
ATOM 1134 C C . LEU A 1 160 ? 39.806 10.634 -57.797 1.00 96.69 160 LEU A C 1
ATOM 1136 O O . LEU A 1 160 ? 40.728 10.630 -58.610 1.00 96.69 160 LEU A O 1
ATOM 1140 N N . VAL A 1 161 ? 38.536 10.424 -58.155 1.00 96.56 161 VAL A N 1
ATOM 1141 C CA . VAL A 1 161 ? 38.111 10.227 -59.549 1.00 96.56 161 VAL A CA 1
ATOM 1142 C C . VAL A 1 161 ? 38.429 11.466 -60.378 1.00 96.56 161 VAL A C 1
ATOM 1144 O O . VAL A 1 161 ? 39.010 11.337 -61.452 1.00 96.56 161 VAL A O 1
ATOM 1147 N N . VAL A 1 162 ? 38.124 12.665 -59.872 1.00 96.44 162 VAL A N 1
ATOM 1148 C CA . VAL A 1 162 ? 38.478 13.925 -60.543 1.00 96.44 162 VAL A CA 1
ATOM 1149 C C . VAL A 1 162 ? 39.991 14.025 -60.744 1.00 96.44 162 VAL A C 1
ATOM 1151 O O . VAL A 1 162 ? 40.433 14.315 -61.852 1.00 96.44 162 VAL A O 1
ATOM 1154 N N . LEU A 1 163 ? 40.795 13.722 -59.721 1.00 96.19 163 LEU A N 1
ATOM 1155 C CA . LEU A 1 163 ? 42.257 13.746 -59.823 1.00 96.19 163 LEU A CA 1
ATOM 1156 C C . LEU A 1 163 ? 42.787 12.748 -60.867 1.00 96.19 163 LEU A C 1
ATOM 1158 O O . LEU A 1 163 ? 43.651 13.101 -61.669 1.00 96.19 163 LEU A O 1
ATOM 1162 N N . LEU A 1 164 ? 42.255 11.523 -60.888 1.00 96.88 164 LEU A N 1
ATOM 1163 C CA . LEU A 1 164 ? 42.632 10.493 -61.860 1.00 96.88 164 LEU A CA 1
ATOM 1164 C C . LEU A 1 164 ? 42.290 10.934 -63.285 1.00 96.88 164 LEU A C 1
ATOM 1166 O O . LEU A 1 164 ? 43.138 10.838 -64.172 1.00 96.88 164 LEU A O 1
ATOM 1170 N N . VAL A 1 165 ? 41.080 11.457 -63.500 1.00 96.75 165 VAL A N 1
ATOM 1171 C CA . VAL A 1 165 ? 40.646 11.980 -64.804 1.00 96.75 165 VAL A CA 1
ATOM 1172 C C . VAL A 1 165 ? 41.558 13.118 -65.254 1.00 96.75 165 VAL A C 1
ATOM 1174 O O . VAL A 1 165 ? 42.010 13.109 -66.396 1.00 96.75 165 VAL A O 1
ATOM 1177 N N . VAL A 1 166 ? 41.895 14.056 -64.365 1.00 96.81 166 VAL A N 1
ATOM 1178 C CA . VAL A 1 166 ? 42.834 15.147 -64.673 1.00 96.81 166 VAL A CA 1
ATOM 1179 C C . VAL A 1 166 ? 44.199 14.592 -65.084 1.00 96.81 166 VAL A C 1
ATOM 1181 O O . VAL A 1 166 ? 44.729 15.000 -66.115 1.00 96.81 166 VAL A O 1
ATOM 1184 N N . MET A 1 167 ? 44.752 13.630 -64.342 1.00 96.44 167 MET A N 1
ATOM 1185 C CA . MET A 1 167 ? 46.046 13.023 -64.673 1.00 96.44 167 MET A CA 1
ATOM 1186 C C . MET A 1 167 ? 46.017 12.296 -66.026 1.00 96.44 167 MET A C 1
ATOM 1188 O O . MET A 1 167 ? 46.953 12.427 -66.815 1.00 96.44 167 MET A O 1
ATOM 1192 N N . LEU A 1 168 ? 44.936 11.571 -66.324 1.00 96.94 168 LEU A N 1
ATOM 1193 C CA . LEU A 1 168 ? 44.746 10.886 -67.604 1.00 96.94 168 LEU A CA 1
ATOM 1194 C C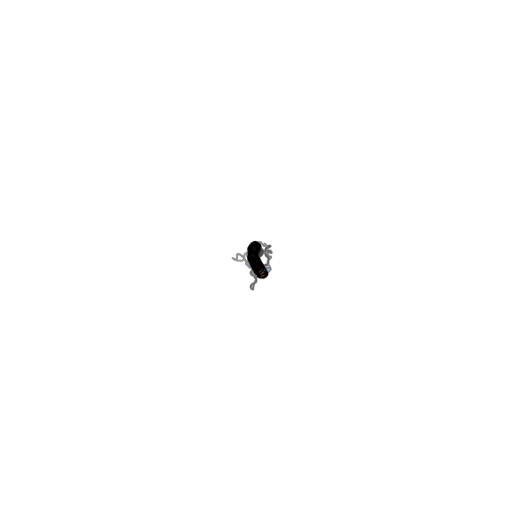 . LEU A 1 168 ? 44.664 11.879 -68.765 1.00 96.94 168 LEU A C 1
ATOM 1196 O O . LEU A 1 168 ? 45.317 11.674 -69.787 1.00 96.94 168 LEU A O 1
ATOM 1200 N N . VAL A 1 169 ? 43.902 12.966 -68.605 1.00 96.94 169 VAL A N 1
ATOM 1201 C CA . VAL A 1 169 ? 43.804 14.035 -69.610 1.00 96.94 169 VAL A CA 1
ATOM 1202 C C . VAL A 1 169 ? 45.175 14.663 -69.847 1.00 96.94 169 VAL A C 1
ATOM 1204 O O . VAL A 1 169 ? 45.580 14.808 -70.997 1.00 96.94 169 VAL A O 1
ATOM 1207 N N . VAL A 1 170 ? 45.927 14.970 -68.787 1.00 96.88 170 VAL A N 1
ATOM 1208 C CA . VAL A 1 170 ? 47.294 15.501 -68.904 1.00 96.88 170 VAL A CA 1
ATOM 1209 C C . VAL A 1 170 ? 48.200 14.526 -69.659 1.00 96.88 170 VAL A C 1
ATOM 1211 O O . VAL A 1 170 ? 48.887 14.940 -70.590 1.00 96.88 170 VAL A O 1
ATOM 1214 N N . MET A 1 171 ? 48.174 13.233 -69.328 1.00 96.38 171 MET A N 1
ATOM 1215 C CA . MET A 1 171 ? 48.978 12.218 -70.018 1.00 96.38 171 MET A CA 1
ATOM 1216 C C . MET A 1 171 ? 48.613 12.102 -71.504 1.00 96.38 171 MET A C 1
ATOM 1218 O O . MET A 1 171 ? 49.505 12.034 -72.348 1.00 96.38 171 MET A O 1
ATOM 1222 N N . LEU A 1 172 ? 47.318 12.114 -71.838 1.00 96.88 172 LEU A N 1
ATOM 1223 C CA . LEU A 1 172 ? 46.839 12.079 -73.221 1.00 96.88 172 LEU A CA 1
ATOM 1224 C C . LEU A 1 172 ? 47.306 13.313 -74.004 1.00 96.88 172 LEU A C 1
ATOM 1226 O O . LEU A 1 172 ? 47.768 13.179 -75.134 1.00 96.88 172 LEU A O 1
ATOM 1230 N N . VAL A 1 173 ? 47.230 14.502 -73.399 1.00 96.69 173 VAL A N 1
ATOM 1231 C CA . VAL A 1 173 ? 47.724 15.748 -74.004 1.00 96.69 173 VAL A CA 1
ATOM 1232 C C . VAL A 1 173 ? 49.229 15.667 -74.247 1.00 96.69 173 VAL A C 1
ATOM 1234 O O . VAL A 1 173 ? 49.677 15.984 -75.344 1.00 96.69 173 VAL A O 1
ATOM 1237 N N . VAL A 1 174 ? 50.013 15.192 -73.274 1.00 96.31 174 VAL A N 1
ATOM 1238 C CA . VAL A 1 174 ? 51.465 15.011 -73.436 1.00 96.31 174 VAL A CA 1
ATOM 1239 C C . VAL A 1 174 ? 51.774 14.024 -74.562 1.00 96.31 174 VAL A C 1
ATOM 1241 O O . VAL A 1 174 ? 52.596 14.329 -75.423 1.00 96.31 174 VAL A O 1
ATOM 1244 N N . LEU A 1 175 ? 51.095 12.874 -74.606 1.00 95.62 175 LEU A N 1
ATOM 1245 C CA . LEU A 1 175 ? 51.273 11.882 -75.668 1.00 95.62 175 LEU A CA 1
ATOM 1246 C C . LEU A 1 175 ? 50.932 12.461 -77.045 1.00 95.62 175 LEU A C 1
ATOM 1248 O O . LEU A 1 175 ? 51.677 12.247 -77.998 1.00 95.62 175 LEU A O 1
ATOM 1252 N N . LEU A 1 176 ? 49.836 13.217 -77.147 1.00 96.19 176 LEU A N 1
ATOM 1253 C CA . LEU A 1 176 ? 49.428 13.884 -78.381 1.00 96.19 176 LEU A CA 1
ATOM 1254 C C . LEU A 1 176 ? 50.476 14.905 -78.830 1.00 96.19 176 LEU A C 1
ATOM 1256 O O . LEU A 1 176 ? 50.847 14.911 -80.001 1.00 96.19 176 LEU A O 1
ATOM 1260 N N . VAL A 1 177 ? 50.998 15.722 -77.912 1.00 95.81 177 VAL A N 1
ATOM 1261 C CA . VAL A 1 177 ? 52.076 16.680 -78.205 1.00 95.81 177 VAL A CA 1
ATOM 1262 C C . VAL A 1 177 ? 53.322 15.952 -78.707 1.00 95.81 177 VAL A C 1
ATOM 1264 O O . VAL A 1 177 ? 53.863 16.326 -79.743 1.00 95.81 177 VAL A O 1
ATOM 1267 N N . VAL A 1 178 ? 53.751 14.881 -78.031 1.00 95.56 178 VAL A N 1
ATOM 1268 C CA . VAL A 1 178 ? 54.906 14.073 -78.459 1.00 95.56 178 VAL A CA 1
ATOM 1269 C C . VAL A 1 178 ? 54.670 13.468 -79.842 1.00 95.56 178 VAL A C 1
ATOM 1271 O O . VAL A 1 178 ? 55.542 13.568 -80.700 1.00 95.56 178 VAL A O 1
ATOM 1274 N N . MET A 1 179 ? 53.493 12.889 -80.094 1.00 95.19 179 MET A N 1
ATOM 1275 C CA . MET A 1 179 ? 53.145 12.307 -81.394 1.00 95.19 179 MET A CA 1
ATOM 1276 C C . MET A 1 179 ? 53.200 13.352 -82.515 1.00 95.19 179 MET A C 1
ATOM 1278 O O . MET A 1 179 ? 53.776 13.083 -83.567 1.00 95.19 179 MET A O 1
ATOM 1282 N N . VAL A 1 180 ? 52.646 14.548 -82.287 1.00 95.31 180 VAL A N 1
ATOM 1283 C CA . VAL A 1 180 ? 52.688 15.662 -83.250 1.00 95.31 180 VAL A CA 1
ATOM 1284 C C . VAL A 1 180 ? 54.126 16.099 -83.520 1.00 95.31 180 VAL A C 1
ATOM 1286 O O . VAL A 1 180 ? 54.497 16.275 -84.678 1.00 95.31 180 VAL A O 1
ATOM 1289 N N . VAL A 1 181 ? 54.954 16.233 -82.481 1.00 94.31 181 VAL A N 1
ATOM 1290 C CA . VAL A 1 181 ? 56.373 16.597 -82.629 1.00 94.31 181 VAL A CA 1
ATOM 1291 C C . VAL A 1 181 ? 57.129 15.542 -83.435 1.00 94.31 181 VAL A C 1
ATOM 1293 O O . VAL A 1 181 ? 57.852 15.895 -84.361 1.00 94.31 181 VAL A O 1
ATOM 1296 N N . VAL A 1 182 ? 56.939 14.253 -83.139 1.00 94.44 182 VAL A N 1
ATOM 1297 C CA . VAL A 1 182 ? 57.575 13.158 -83.890 1.00 94.44 182 VAL A CA 1
ATOM 1298 C C . VAL A 1 182 ? 57.138 13.171 -85.354 1.00 94.44 182 VAL A C 1
ATOM 1300 O O . VAL A 1 182 ? 57.987 13.061 -86.235 1.00 94.44 182 VAL A O 1
ATOM 1303 N N . LEU A 1 183 ? 55.843 13.352 -85.631 1.00 92.62 183 LEU A N 1
ATOM 1304 C CA . LEU A 1 183 ? 55.326 13.437 -86.998 1.00 92.62 183 LEU A CA 1
ATOM 1305 C C . LEU A 1 183 ? 55.954 14.609 -87.769 1.00 92.62 183 LEU A C 1
ATOM 1307 O O . LEU A 1 183 ? 56.368 14.434 -88.911 1.00 92.62 183 LEU A O 1
ATOM 1311 N N . LEU A 1 184 ? 56.064 15.782 -87.136 1.00 92.25 184 LEU A N 1
ATOM 1312 C CA . LEU A 1 184 ? 56.702 16.960 -87.730 1.00 92.25 184 LEU A CA 1
ATOM 1313 C C . LEU A 1 184 ? 58.186 16.728 -88.029 1.00 92.25 184 LEU A C 1
ATOM 1315 O O . LEU A 1 184 ? 58.654 17.145 -89.081 1.00 92.25 184 LEU A O 1
ATOM 1319 N N . VAL A 1 185 ? 58.914 16.052 -87.135 1.00 92.31 185 VAL A N 1
ATOM 1320 C CA . VAL A 1 185 ? 60.339 15.731 -87.333 1.00 92.31 185 VAL A CA 1
ATOM 1321 C C . VAL A 1 185 ? 60.541 14.717 -88.459 1.00 92.31 185 VAL A C 1
ATOM 1323 O O . VAL A 1 185 ? 61.487 14.852 -89.220 1.00 92.31 185 VAL A O 1
ATOM 1326 N N . VAL A 1 186 ? 59.667 13.714 -88.591 1.00 89.81 186 VAL A N 1
ATOM 1327 C CA . VAL A 1 186 ? 59.751 12.706 -89.667 1.00 89.81 186 VAL A CA 1
ATOM 1328 C C . VAL A 1 186 ? 59.385 13.288 -91.040 1.00 89.81 186 VAL A C 1
ATOM 1330 O O . VAL A 1 186 ? 59.806 12.750 -92.061 1.00 89.81 186 VAL A O 1
ATOM 1333 N N . MET A 1 187 ? 58.596 14.366 -91.082 1.00 83.62 187 MET A N 1
ATOM 1334 C CA . MET A 1 187 ? 58.209 15.044 -92.325 1.00 83.62 187 MET A CA 1
ATOM 1335 C C . MET A 1 187 ? 59.188 16.132 -92.798 1.00 83.62 187 MET A C 1
ATOM 1337 O O . MET A 1 187 ? 58.946 16.711 -93.859 1.00 83.62 187 MET A O 1
ATOM 1341 N N . LEU A 1 188 ? 60.255 16.413 -92.041 1.00 78.06 188 LEU A N 1
ATOM 1342 C CA . LEU A 1 188 ? 61.296 17.395 -92.373 1.00 78.06 188 LEU A CA 1
ATOM 1343 C C . LEU A 1 188 ? 62.534 16.715 -92.978 1.00 78.06 188 LEU A C 1
ATOM 1345 O O . LEU A 1 188 ? 63.100 17.295 -93.931 1.00 78.06 188 LEU A O 1
#

Sequence (188 aa):
MKWIDPRLTFRRVGSTDHVSLSAKDIERVWKPDLFFPNEKSANFHHVTVPNNLLRIYPNGTVLYSTRYVAAPAAAAAAATAAAAAAAAVAVAVAVAVAVAVAAAAAAAAVAVAVAVAVAVAVAVAVAVAVAFTAVFAVAAVGMLVVLLVVLLVMMLVMMLVVLLVVMLVVMLVVLLVVMVVVLLVVML

Secondary structure (DSSP, 8-state):
-EEE-GGG-----SS-S-EEEPHHHHTTS-------TTEEEEEE-EESEE-EEEEE-TTSEEEEEE-EEEEEHHHHHHHHHHHHHHHHHHHHHHHHHHHHHHHHHHHHHHHHHHHHHHHHHHHHHHHHHHHHHHHHHHHHHHHHHHHHHHHHHHHHHHHHHHHHHHHHHHHHHHHHHHHHHHHHHHT-